Protein AF-0000000081375866 (afdb_homodimer)

Secondary structure (DSSP, 8-state):
------------------------------HHHHHHHHHTS-HHHHHHHHHHHHHHHHHHHHHHHHHHHHHHHTTS-HHHHHHHHH-HHHHHHHHHHHHHHHHHHHHSHHHHHHHHHHH-/------------------------------HHHHHHHHHTS-HHHHHHHHHHHHHHHHHHHHHHHHHHHHHHHTTS-HHHHHHHHH-HHHHHHHHHHHHHHHHHHHHSHHHHHHHHHHH-

Foldseek 3Di:
DDDDPDDPPCVPPPVDDPPPPPPPLPPLDPPVCLVVVLVPDDPVVNVVSVCSNVVVVVCVVVVVVVVQLVVVLVPDDPVSNVVLVVDVVNVVVSSVVSSVVVVVCVVVVVPVVVVVVVVD/DDDDPPDDDCPPPCVPCPPPPPPPPPPLDPPVCLVVVLVPDDPVVNVVSVCSNVVVVVCVVVVVVVVVLVVVLVPDDPVSNVVLVVDVVNVVVSSVVSVVVVVVCVVVVVPVVVVVVVVD

Radius of gyration: 30.08 Å; Cα contacts (8 Å, |Δi|>4): 119; chains: 2; bounding box: 48×95×104 Å

Nearest PDB structures (foldseek):
  3kur-assembly6_F  TM=5.637E-01  e=9.010E-04  Homo sapiens
  8oir-assembly1_Aa  TM=3.451E-01  e=3.093E+00  Homo sapiens

InterPro domains:
  IPR002004 Polyadenylate-binding protein/Hyperplastic disc protein, C-terminal [PF00658] (37-102)
  IPR002004 Polyadenylate-binding protein/Hyperplastic disc protein, C-terminal [PS51309] (30-107)
  IPR002004 Polyadenylate-binding protein/Hyperplastic disc protein, C-terminal [SM00517] (42-105)
  IPR036053 PABC (PABP) domain [SSF63570] (11-110)

Organism: Iris pallida (NCBI:txid29817)

Solvent-accessible surface area (backbone atoms only — not comparable to full-atom values): 14313 Å² total; per-residue (Å²): 136,94,82,77,80,72,80,76,81,73,67,70,83,72,80,69,80,67,73,71,74,70,86,57,84,71,63,58,64,54,72,83,54,37,60,64,54,42,73,75,38,54,72,70,51,34,52,52,55,51,48,57,52,44,39,62,57,44,36,53,60,40,49,53,42,30,56,50,41,45,55,56,54,64,72,46,55,69,70,56,44,53,49,34,76,71,27,68,68,55,33,55,53,50,50,52,49,44,51,53,51,52,53,54,24,66,76,40,62,74,46,50,60,50,54,59,49,66,73,96,135,77,85,78,82,62,84,77,76,84,66,80,82,76,79,69,80,69,73,71,76,69,85,56,83,70,63,61,64,55,74,82,53,37,60,63,54,41,73,74,39,54,72,71,51,34,53,52,55,51,47,57,53,43,39,62,57,43,36,53,61,40,50,51,41,29,56,52,41,45,54,57,54,64,71,46,55,68,71,56,45,52,48,34,77,70,29,67,68,56,33,55,51,50,52,53,51,45,51,53,52,51,54,55,25,66,76,40,63,76,45,51,61,50,53,60,48,65,73,95

pLDDT: mean 70.59, std 26.35, range [21.73, 94.81]

Sequence (240 aa):
MSGVAGGMLSVPYDLGGMPMRDAGMSQPIPIGALASALANASPEQQRTMLGESLYPLVDQLEHESVAKVTGMLLEMDQTEVLHLLESPEALKAKVAEAIDVLRNVAQQPGTLLISWLHSHMSGVAGGMLSVPYDLGGMPMRDAGMSQPIPIGALASALANASPEQQRTMLGESLYPLVDQLEHESVAKVTGMLLEMDQTEVLHLLESPEALKAKVAEAIDVLRNVAQQPGTLLISWLHSH

Structure (mmCIF, N/CA/C/O backbone):
data_AF-0000000081375866-model_v1
#
loop_
_entity.id
_entity.type
_entity.pdbx_description
1 polymer 'Polyadenylate-binding protein 8-like'
#
loop_
_atom_site.group_PDB
_atom_site.id
_atom_site.type_symbol
_atom_site.label_atom_id
_atom_site.label_alt_id
_atom_site.label_comp_id
_atom_site.label_asym_id
_atom_site.label_entity_id
_atom_site.label_seq_id
_atom_site.pdbx_PDB_ins_code
_atom_site.Cartn_x
_atom_site.Cartn_y
_atom_site.Cartn_z
_atom_site.occupancy
_atom_site.B_iso_or_equiv
_atom_site.auth_seq_id
_atom_site.auth_comp_id
_atom_site.auth_asym_id
_atom_site.auth_atom_id
_atom_site.pdbx_PDB_model_num
ATOM 1 N N . MET A 1 1 ? -27.031 71.5 -39.969 1 21.73 1 MET A N 1
ATOM 2 C CA . MET A 1 1 ? -26.406 71.438 -38.656 1 21.73 1 MET A CA 1
ATOM 3 C C . MET A 1 1 ? -26 70 -38.312 1 21.73 1 MET A C 1
ATOM 5 O O . MET A 1 1 ? -26.656 69 -38.75 1 21.73 1 MET A O 1
ATOM 9 N N . SER A 1 2 ? -25.016 69.875 -37.375 1 23.72 2 SER A N 1
ATOM 10 C CA . SER A 1 2 ? -24 68.875 -37.125 1 23.72 2 SER A CA 1
ATOM 11 C C . SER A 1 2 ? -24.656 67.562 -36.719 1 23.72 2 SER A C 1
ATOM 13 O O . SER A 1 2 ? -25.859 67.5 -36.438 1 23.72 2 SER A O 1
ATOM 15 N N . GLY A 1 3 ? -24.047 66.875 -35.594 1 21.95 3 GLY A N 1
ATOM 16 C CA . GLY A 1 3 ? -23.141 65.812 -35.188 1 21.95 3 GLY A CA 1
ATOM 17 C C . GLY A 1 3 ? -23.844 64.625 -34.562 1 21.95 3 GLY A C 1
ATOM 18 O O . GLY A 1 3 ? -24 63.594 -35.219 1 21.95 3 GLY A O 1
ATOM 19 N N . VAL A 1 4 ? -23.797 64.562 -33.219 1 26.69 4 VAL A N 1
ATOM 20 C CA . VAL A 1 4 ? -23.219 63.562 -32.281 1 26.69 4 VAL A CA 1
ATOM 21 C C . VAL A 1 4 ? -24.297 62.594 -31.828 1 26.69 4 VAL A C 1
ATOM 23 O O . VAL A 1 4 ? -25.031 62.844 -30.875 1 26.69 4 VAL A O 1
ATOM 26 N N . ALA A 1 5 ? -25.391 62.438 -32.469 1 33.22 5 ALA A N 1
ATOM 27 C CA . ALA A 1 5 ? -26.266 61.5 -31.781 1 33.22 5 ALA A CA 1
ATOM 28 C C . ALA A 1 5 ? -25.516 60.219 -31.422 1 33.22 5 ALA A C 1
ATOM 30 O O . ALA A 1 5 ? -25.344 59.344 -32.281 1 33.22 5 ALA A O 1
ATOM 31 N N . GLY A 1 6 ? -24.359 60.375 -30.812 1 28.83 6 GLY A N 1
ATOM 32 C CA . GLY A 1 6 ? -23.656 59.219 -30.328 1 28.83 6 GLY A CA 1
ATOM 33 C C . GLY A 1 6 ? -24.594 58.125 -29.812 1 28.83 6 GLY A C 1
ATOM 34 O O . GLY A 1 6 ? -25.781 58.375 -29.594 1 28.83 6 GLY A O 1
ATOM 35 N N . GLY A 1 7 ? -23.969 56.875 -29.703 1 28.64 7 GLY A N 1
ATOM 36 C CA . GLY A 1 7 ? -23.953 55.438 -29.469 1 28.64 7 GLY A CA 1
ATOM 37 C C . GLY A 1 7 ? -24.547 55.031 -28.125 1 28.64 7 GLY A C 1
ATOM 38 O O . GLY A 1 7 ? -24.078 55.5 -27.078 1 28.64 7 GLY A O 1
ATOM 39 N N . MET A 1 8 ? -25.812 55.156 -27.938 1 27.88 8 MET A N 1
ATOM 40 C CA . MET A 1 8 ? -26.469 54.5 -26.828 1 27.88 8 MET A CA 1
ATOM 41 C C . MET A 1 8 ? -25.672 53.281 -26.375 1 27.88 8 MET A C 1
ATOM 43 O O . MET A 1 8 ? -24.969 52.656 -27.188 1 27.88 8 MET A O 1
ATOM 47 N N . LEU A 1 9 ? -25.297 53.25 -25.047 1 30.89 9 LEU A N 1
ATOM 48 C CA . LEU A 1 9 ? -24.625 52.375 -24.109 1 30.89 9 LEU A CA 1
ATOM 49 C C . LEU A 1 9 ? -25.125 50.938 -24.25 1 30.89 9 LEU A C 1
ATOM 51 O O . LEU A 1 9 ? -26.266 50.625 -23.844 1 30.89 9 LEU A O 1
ATOM 55 N N . SER A 1 10 ? -25.141 50.344 -25.375 1 37.88 10 SER A N 1
ATOM 56 C CA . SER A 1 10 ? -25.469 48.906 -25.5 1 37.88 10 SER A CA 1
ATOM 57 C C . SER A 1 10 ? -24.734 48.094 -24.469 1 37.88 10 SER A C 1
ATOM 59 O O . SER A 1 10 ? -23.594 47.656 -24.688 1 37.88 10 SER A O 1
ATOM 61 N N . VAL A 1 11 ? -24.594 48.594 -23.312 1 33.38 11 VAL A N 1
ATOM 62 C CA . VAL A 1 11 ? -23.875 47.688 -22.406 1 33.38 11 VAL A CA 1
ATOM 63 C C . VAL A 1 11 ? -24.547 46.312 -22.406 1 33.38 11 VAL A C 1
ATOM 65 O O . VAL A 1 11 ? -25.625 46.156 -21.844 1 33.38 11 VAL A O 1
ATOM 68 N N . PRO A 1 12 ? -24.953 45.688 -23.484 1 35.78 12 PRO A N 1
ATOM 69 C CA . PRO A 1 12 ? -25.672 44.469 -23.078 1 35.78 12 PRO A CA 1
ATOM 70 C C . PRO A 1 12 ? -24.938 43.688 -22 1 35.78 12 PRO A C 1
ATOM 72 O O . PRO A 1 12 ? -23.719 43.781 -21.875 1 35.78 12 PRO A O 1
ATOM 75 N N . TYR A 1 13 ? -25.609 43.219 -20.875 1 31.31 13 TYR A N 1
ATOM 76 C CA . TYR A 1 13 ? -25.469 42.25 -19.797 1 31.31 13 TYR A CA 1
ATOM 77 C C . TYR A 1 13 ? -24.922 40.938 -20.344 1 31.31 13 TYR A C 1
ATOM 79 O O . TYR A 1 13 ? -25.688 40.062 -20.75 1 31.31 13 TYR A O 1
ATOM 87 N N . ASP A 1 14 ? -24.234 40.938 -21.438 1 30.52 14 ASP A N 1
ATOM 88 C CA . ASP A 1 14 ? -23.594 39.656 -21.766 1 30.52 14 ASP A CA 1
ATOM 89 C C . ASP A 1 14 ? -22.906 39.062 -20.547 1 30.52 14 ASP A C 1
ATOM 91 O O . ASP A 1 14 ? -21.953 39.625 -20.031 1 30.52 14 ASP A O 1
ATOM 95 N N . LEU A 1 15 ? -23.672 38.594 -19.516 1 34.88 15 LEU A N 1
ATOM 96 C CA . LEU A 1 15 ? -23.344 37.594 -18.516 1 34.88 15 LEU A CA 1
ATOM 97 C C . LEU A 1 15 ? -22.359 36.562 -19.062 1 34.88 15 LEU A C 1
ATOM 99 O O . LEU A 1 15 ? -22.766 35.656 -19.797 1 34.88 15 LEU A O 1
ATOM 103 N N . GLY A 1 16 ? -21.453 36.75 -19.906 1 34.56 16 GLY A N 1
ATOM 104 C CA . GLY A 1 16 ? -20.281 35.969 -20.312 1 34.56 16 GLY A CA 1
ATOM 105 C C . GLY A 1 16 ? -19.781 35.031 -19.25 1 34.56 16 GLY A C 1
ATOM 106 O O . GLY A 1 16 ? -19.953 35.25 -18.062 1 34.56 16 GLY A O 1
ATOM 107 N N . GLY A 1 17 ? -19.703 33.656 -19.656 1 34.44 17 GLY A N 1
ATOM 108 C CA . GLY A 1 17 ? -19.281 32.344 -19.203 1 34.44 17 GLY A CA 1
ATOM 109 C C . GLY A 1 17 ? -18.031 32.375 -18.359 1 34.44 17 GLY A C 1
ATOM 110 O O . GLY A 1 17 ? -16.938 32.688 -18.875 1 34.44 17 GLY A O 1
ATOM 111 N N . MET A 1 18 ? -17.984 33.031 -17.281 1 31.27 18 MET A N 1
ATOM 112 C CA . MET A 1 18 ? -16.906 32.75 -16.344 1 31.27 18 MET A CA 1
ATOM 113 C C . MET A 1 18 ? -16.438 31.297 -16.469 1 31.27 18 MET A C 1
ATOM 115 O O . MET A 1 18 ? -17.25 30.375 -16.453 1 31.27 18 MET A O 1
ATOM 119 N N . PRO A 1 19 ? -15.492 31.016 -17.312 1 31.97 19 PRO A N 1
ATOM 120 C CA . PRO A 1 19 ? -14.922 29.672 -17.234 1 31.97 19 PRO A CA 1
ATOM 121 C C . PRO A 1 19 ? -14.922 29.109 -15.812 1 31.97 19 PRO A C 1
ATOM 123 O O . PRO A 1 19 ? -14.719 29.844 -14.852 1 31.97 19 PRO A O 1
ATOM 126 N N . MET A 1 20 ? -15.984 28.453 -15.383 1 32.59 20 MET A N 1
ATOM 127 C CA . MET A 1 20 ? -15.836 27.547 -14.242 1 32.59 20 MET A CA 1
ATOM 128 C C . MET A 1 20 ? -14.383 27.125 -14.07 1 32.59 20 MET A C 1
ATOM 130 O O . MET A 1 20 ? -13.742 26.703 -15.031 1 32.59 20 MET A O 1
ATOM 134 N N . ARG A 1 21 ? -13.602 27.812 -13.375 1 33.78 21 ARG A N 1
ATOM 135 C CA . ARG A 1 21 ? -12.367 27.328 -12.766 1 33.78 21 ARG A CA 1
ATOM 136 C C . ARG A 1 21 ? -12.352 25.812 -12.688 1 33.78 21 ARG A C 1
ATOM 138 O O . ARG A 1 21 ? -13.148 25.203 -11.953 1 33.78 21 ARG A O 1
ATOM 145 N N . ASP A 1 22 ? -12.289 25.094 -13.703 1 31.88 22 ASP A N 1
ATOM 146 C CA . ASP A 1 22 ? -11.773 23.734 -13.781 1 31.88 22 ASP A CA 1
ATOM 147 C C . ASP A 1 22 ? -10.984 23.375 -12.523 1 31.88 22 ASP A C 1
ATOM 149 O O . ASP A 1 22 ? -10.062 24.109 -12.133 1 31.88 22 ASP A O 1
ATOM 153 N N . ALA A 1 23 ? -11.594 22.906 -11.461 1 35.59 23 ALA A N 1
ATOM 154 C CA . ALA A 1 23 ? -11.094 22.234 -10.258 1 35.59 23 ALA A CA 1
ATOM 155 C C . ALA A 1 23 ? -9.781 21.516 -10.531 1 35.59 23 ALA A C 1
ATOM 157 O O . ALA A 1 23 ? -9.766 20.422 -11.117 1 35.59 23 ALA A O 1
ATOM 158 N N . GLY A 1 24 ? -8.789 21.906 -11.25 1 35.88 24 GLY A N 1
ATOM 159 C CA . GLY A 1 24 ? -7.402 21.594 -11.562 1 35.88 24 GLY A CA 1
ATOM 160 C C . GLY A 1 24 ? -6.777 20.625 -10.57 1 35.88 24 GLY A C 1
ATOM 161 O O . GLY A 1 24 ? -7.293 20.438 -9.469 1 35.88 24 GLY A O 1
ATOM 162 N N . MET A 1 25 ? -6.059 19.688 -11.039 1 40.38 25 MET A N 1
ATOM 163 C CA . MET A 1 25 ? -5.113 18.906 -10.25 1 40.38 25 MET A CA 1
ATOM 164 C C . MET A 1 25 ? -4.465 19.75 -9.164 1 40.38 25 MET A C 1
ATOM 166 O O . MET A 1 25 ? -3.662 20.641 -9.461 1 40.38 25 MET A O 1
ATOM 170 N N . SER A 1 26 ? -5.125 20.406 -8.25 1 45.53 26 SER A N 1
ATOM 171 C CA . SER A 1 26 ? -4.605 21.172 -7.129 1 45.53 26 SER A CA 1
ATOM 172 C C . SER A 1 26 ? -3.162 20.781 -6.82 1 45.53 26 SER A C 1
ATOM 174 O O . SER A 1 26 ? -2.879 19.641 -6.461 1 45.53 26 SER A O 1
ATOM 176 N N . GLN A 1 27 ? -2.252 21.188 -7.617 1 48.44 27 GLN A N 1
ATOM 177 C CA . GLN A 1 27 ? -0.849 21.016 -7.258 1 48.44 27 GLN A CA 1
ATOM 178 C C . GLN A 1 27 ? -0.655 21.078 -5.746 1 48.44 27 GLN A C 1
ATOM 180 O O . GLN A 1 27 ? -1.237 21.922 -5.07 1 48.44 27 GLN A O 1
ATOM 185 N N . PRO A 1 28 ? -0.405 19.953 -5.258 1 56.62 28 PRO A N 1
ATOM 186 C CA . PRO A 1 28 ? -0.153 20.031 -3.816 1 56.62 28 PRO A CA 1
ATOM 187 C C . PRO A 1 28 ? 0.548 21.312 -3.406 1 56.62 28 PRO A C 1
ATOM 189 O O . PRO A 1 28 ? 1.464 21.766 -4.098 1 56.62 28 PRO A O 1
ATOM 192 N N . ILE A 1 29 ? -0.145 22.266 -2.812 1 65.31 29 ILE A N 1
ATOM 193 C CA . ILE A 1 29 ? 0.456 23.438 -2.205 1 65.31 29 ILE A CA 1
ATOM 194 C C . ILE A 1 29 ? 1.795 23.078 -1.571 1 65.31 29 ILE A C 1
ATOM 196 O O . ILE A 1 29 ? 1.879 22.125 -0.791 1 65.31 29 ILE A O 1
ATOM 200 N N . PRO A 1 30 ? 2.893 23.734 -2.145 1 74.62 30 PRO A N 1
ATOM 201 C CA . PRO A 1 30 ? 4.156 23.469 -1.447 1 74.62 30 PRO A CA 1
ATOM 202 C C . PRO A 1 30 ? 4.023 23.578 0.071 1 74.62 30 PRO A C 1
ATOM 204 O O . PRO A 1 30 ? 3.266 24.406 0.574 1 74.62 30 PRO A O 1
ATOM 207 N N . ILE A 1 31 ? 4.637 22.75 0.728 1 75.19 31 ILE A N 1
ATOM 208 C CA . ILE A 1 31 ? 4.535 22.609 2.178 1 75.19 31 ILE A CA 1
ATOM 209 C C . ILE A 1 31 ? 4.816 23.953 2.842 1 75.19 31 ILE A C 1
ATOM 211 O O . ILE A 1 31 ? 4.219 24.281 3.867 1 75.19 31 ILE A O 1
ATOM 215 N N . GLY A 1 32 ? 5.672 24.703 2.184 1 78.5 32 GLY A N 1
ATOM 216 C CA . GLY A 1 32 ? 5.996 26.016 2.725 1 78.5 32 GLY A CA 1
ATOM 217 C C . GLY A 1 32 ? 4.824 26.984 2.703 1 78.5 32 GLY A C 1
ATOM 218 O O . GLY A 1 32 ? 4.684 27.812 3.598 1 78.5 32 GLY A O 1
ATOM 219 N N . ALA A 1 33 ? 3.996 26.891 1.763 1 83.25 33 ALA A N 1
ATOM 220 C CA . ALA A 1 33 ? 2.852 27.781 1.633 1 83.25 33 ALA A CA 1
ATOM 221 C C . ALA A 1 33 ? 1.617 27.203 2.316 1 83.25 33 ALA A C 1
ATOM 223 O O . ALA A 1 33 ? 0.625 27.906 2.525 1 83.25 33 ALA A O 1
ATOM 224 N N . LEU A 1 34 ? 1.778 26 2.66 1 88.12 34 LEU A N 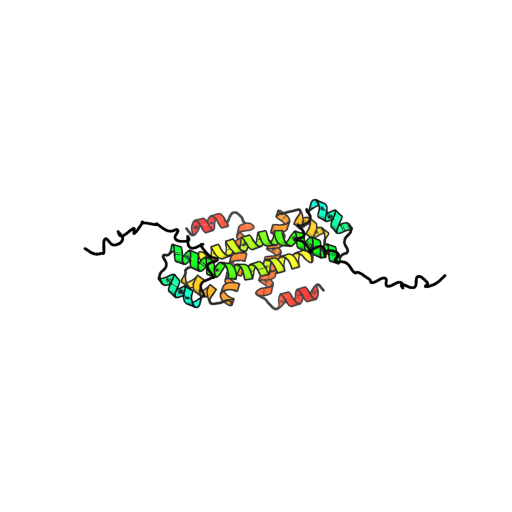1
ATOM 225 C CA . LEU A 1 34 ? 0.625 25.297 3.193 1 88.12 34 LEU A CA 1
ATOM 226 C C . LEU A 1 34 ? 0.178 25.891 4.52 1 88.12 34 LEU A C 1
ATOM 228 O O . LEU A 1 34 ? -1.018 26.094 4.742 1 88.12 34 LEU A O 1
ATOM 232 N N . ALA A 1 35 ? 1.098 26.266 5.348 1 84.69 35 ALA A N 1
ATOM 233 C CA . ALA A 1 35 ? 0.779 26.828 6.656 1 84.69 35 ALA A CA 1
ATOM 234 C C . ALA A 1 35 ? -0.039 28.109 6.516 1 84.69 35 ALA A C 1
ATOM 236 O O . ALA A 1 35 ? -1.028 28.312 7.227 1 84.69 35 ALA A O 1
ATOM 237 N N . SER A 1 36 ? 0.412 28.953 5.613 1 86.75 36 SER A N 1
ATOM 238 C CA . SER A 1 36 ? -0.291 30.219 5.395 1 86.75 36 SER A CA 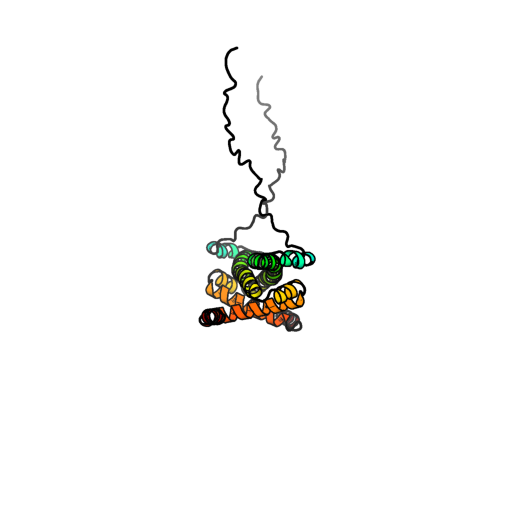1
ATOM 239 C C . SER A 1 36 ? -1.691 29.984 4.84 1 86.75 36 SER A C 1
ATOM 241 O O . SER A 1 36 ? -2.648 30.641 5.258 1 86.75 36 SER A O 1
ATOM 243 N N . ALA A 1 37 ? -1.813 29.062 3.918 1 89.19 37 ALA A N 1
ATOM 244 C CA . ALA A 1 37 ? -3.104 28.734 3.314 1 89.19 37 ALA A CA 1
ATOM 245 C C . ALA A 1 37 ? -4.059 28.156 4.348 1 89.19 37 ALA A C 1
ATOM 247 O O . ALA A 1 37 ? -5.25 28.469 4.355 1 89.19 37 ALA A O 1
ATOM 248 N N . LEU A 1 38 ? -3.479 27.375 5.227 1 91.56 38 LEU A N 1
ATOM 249 C CA . LEU A 1 38 ? -4.281 26.719 6.258 1 91.56 38 LEU A CA 1
ATOM 250 C C . LEU A 1 38 ? -4.84 27.734 7.238 1 91.56 38 LEU A C 1
ATOM 252 O O . LEU A 1 38 ? -5.969 27.594 7.715 1 91.56 38 LEU A O 1
ATOM 256 N N . ALA A 1 39 ? -4.082 28.844 7.492 1 88.75 39 ALA A N 1
ATOM 257 C CA . ALA A 1 39 ?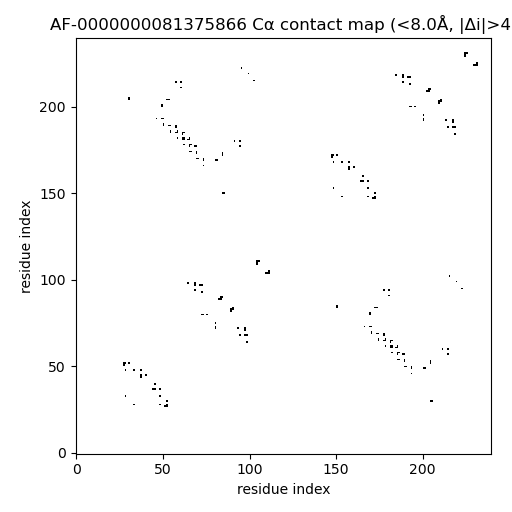 -4.48 29.875 8.453 1 88.75 39 ALA A CA 1
ATOM 258 C C . ALA A 1 39 ? -5.742 30.594 7.988 1 88.75 39 ALA A C 1
ATOM 260 O O . ALA A 1 39 ? -6.527 31.078 8.812 1 88.75 39 ALA A O 1
ATOM 261 N N . ASN A 1 40 ? -6.012 30.594 6.711 1 90.5 40 ASN A N 1
ATOM 262 C CA . ASN A 1 40 ? -7.141 31.344 6.168 1 90.5 40 ASN A CA 1
ATOM 263 C C . ASN A 1 40 ? -8.281 30.422 5.762 1 90.5 40 ASN A C 1
ATOM 265 O O . ASN A 1 40 ? -9.297 30.875 5.23 1 90.5 40 ASN A O 1
ATOM 269 N N . ALA A 1 41 ? -8.086 29.203 5.957 1 91.62 41 ALA A N 1
ATOM 270 C CA . ALA A 1 41 ? -9.062 28.219 5.512 1 91.62 41 ALA A CA 1
ATOM 271 C C . ALA A 1 41 ? -9.984 27.797 6.656 1 91.62 41 ALA A C 1
ATOM 273 O O . ALA A 1 41 ? -9.586 27.828 7.82 1 91.62 41 ALA A O 1
ATOM 274 N N . SER A 1 42 ? -11.266 27.547 6.383 1 94.38 42 SER A N 1
ATOM 275 C CA . SER A 1 42 ? -12.18 26.938 7.352 1 94.38 42 SER A CA 1
ATOM 276 C C . SER A 1 42 ? -11.688 25.562 7.793 1 94.38 42 SER A C 1
ATOM 278 O O . SER A 1 42 ? -10.828 24.969 7.145 1 94.38 42 SER A O 1
ATOM 280 N N . PRO A 1 43 ? -12.148 25.047 8.812 1 91 43 PRO A N 1
ATOM 281 C CA . PRO A 1 43 ? -11.719 23.719 9.281 1 91 43 PRO A CA 1
ATOM 282 C C . PRO A 1 43 ? -11.914 22.625 8.227 1 91 43 PRO A C 1
ATOM 284 O O . PRO A 1 43 ? -11.039 21.781 8.055 1 91 43 PRO A O 1
ATOM 287 N N . GLU A 1 44 ? -13.039 22.734 7.574 1 91.12 44 GLU A N 1
ATOM 288 C CA . GLU A 1 44 ? -13.297 21.75 6.527 1 91.12 44 GLU A CA 1
ATOM 289 C C . GLU A 1 44 ? -12.289 21.875 5.387 1 91.12 44 GLU A C 1
ATOM 291 O O . GLU A 1 44 ? -11.781 20.875 4.883 1 91.12 44 GLU A O 1
ATOM 296 N N . GLN A 1 45 ? -12 23.062 5.07 1 92.81 45 GLN A N 1
ATOM 297 C CA . GLN A 1 45 ? -11.023 23.312 4.012 1 92.81 45 GLN A CA 1
ATOM 298 C C . GLN A 1 45 ? -9.625 22.906 4.441 1 92.81 45 GLN A C 1
ATOM 300 O O . GLN A 1 45 ? -8.852 22.375 3.635 1 92.81 45 GLN A O 1
ATOM 305 N N . GLN A 1 46 ? -9.25 23.109 5.688 1 92.06 46 GLN A N 1
ATOM 306 C CA . GLN A 1 46 ? -7.957 22.703 6.223 1 92.06 46 GLN A CA 1
ATOM 307 C C . GLN A 1 46 ? -7.758 21.188 6.078 1 92.06 46 GLN A C 1
ATOM 309 O O . GLN A 1 46 ? -6.695 20.734 5.648 1 92.06 46 GLN A O 1
ATOM 314 N N . ARG A 1 47 ? -8.844 20.438 6.359 1 92.06 47 ARG A N 1
ATOM 315 C CA . ARG A 1 47 ? -8.773 18.969 6.27 1 92.06 47 ARG A CA 1
ATOM 316 C C . ARG A 1 47 ? -8.547 18.531 4.832 1 92.06 47 ARG A C 1
ATOM 318 O O . ARG A 1 47 ? -7.727 17.641 4.578 1 92.06 47 ARG A O 1
ATOM 325 N N . THR A 1 48 ? -9.18 19.188 3.936 1 92.06 48 THR A N 1
ATOM 326 C CA . THR A 1 48 ? -9.047 18.844 2.523 1 92.06 48 THR A CA 1
ATOM 327 C C . THR A 1 48 ? -7.637 19.172 2.027 1 92.06 48 THR A C 1
ATOM 329 O O . THR A 1 48 ? -7.016 18.359 1.338 1 92.06 48 THR A O 1
ATOM 332 N N . MET A 1 49 ? -7.074 20.297 2.406 1 93 49 MET A N 1
ATOM 333 C CA . MET A 1 49 ? -5.742 20.719 1.983 1 93 49 MET A CA 1
ATOM 334 C C . MET A 1 49 ? -4.672 19.781 2.545 1 93 49 MET A C 1
ATOM 336 O O . MET A 1 49 ? -3.727 19.422 1.843 1 93 49 MET A O 1
ATOM 340 N N . LEU A 1 50 ? -4.82 19.344 3.816 1 94.38 50 LEU A N 1
ATOM 341 C CA . LEU A 1 50 ? -3.877 18.422 4.438 1 94.38 50 LEU A CA 1
ATOM 342 C C . LEU A 1 50 ? -3.92 17.062 3.76 1 94.38 50 LEU A C 1
ATOM 344 O O . LEU A 1 50 ? -2.875 16.453 3.504 1 94.38 50 LEU A O 1
ATOM 348 N N . GLY A 1 51 ? -5.148 16.562 3.502 1 93.94 51 GLY A N 1
ATOM 349 C CA . GLY A 1 51 ? -5.301 15.305 2.789 1 93.94 51 GLY A CA 1
ATOM 350 C C . GLY A 1 51 ? -4.637 15.305 1.426 1 93.94 51 GLY A C 1
ATOM 351 O O . GLY A 1 51 ? -3.938 14.359 1.069 1 93.94 51 GLY A O 1
ATOM 352 N N . GLU A 1 52 ? -4.773 16.422 0.735 1 92.88 52 GLU A N 1
ATOM 353 C CA . GLU A 1 52 ? -4.199 16.562 -0.6 1 92.88 52 GLU A CA 1
ATOM 354 C C . GLU A 1 52 ? -2.676 16.547 -0.549 1 92.88 52 GLU A C 1
ATOM 356 O O . GLU A 1 52 ? -2.023 16.094 -1.491 1 92.88 52 GLU A O 1
ATOM 361 N N . SER A 1 53 ? -2.156 17.047 0.56 1 92.56 53 SER A N 1
ATOM 362 C CA . SER A 1 53 ? -0.707 17.078 0.727 1 92.56 53 SER A CA 1
ATOM 363 C C . SER A 1 53 ? -0.175 15.742 1.231 1 92.56 53 SER A C 1
ATOM 365 O O . SER A 1 53 ? 0.946 15.352 0.902 1 92.56 53 SER A O 1
ATOM 367 N N . LEU A 1 54 ? -0.977 15.07 1.977 1 94.19 54 LEU A N 1
ATOM 368 C CA . LEU A 1 54 ? -0.535 13.844 2.645 1 94.19 54 LEU A CA 1
ATOM 369 C C . LEU A 1 54 ? -0.67 12.641 1.72 1 94.19 54 LEU A C 1
ATOM 371 O O . LEU A 1 54 ? 0.204 11.773 1.693 1 94.19 54 LEU A O 1
ATOM 375 N N . TYR A 1 55 ? -1.747 12.617 0.848 1 93.19 55 TYR A N 1
ATOM 376 C CA . TYR A 1 55 ? -2.123 11.445 0.064 1 93.19 55 TYR A CA 1
ATOM 377 C C . TYR A 1 55 ? -0.979 11.008 -0.843 1 93.19 55 TYR A C 1
ATOM 379 O O . TYR A 1 55 ? -0.572 9.844 -0.819 1 93.19 55 TYR A O 1
ATOM 387 N N . PRO A 1 56 ? -0.397 11.898 -1.559 1 94.44 56 PRO A N 1
ATOM 388 C CA . PRO A 1 56 ? 0.661 11.461 -2.471 1 94.44 56 PRO A CA 1
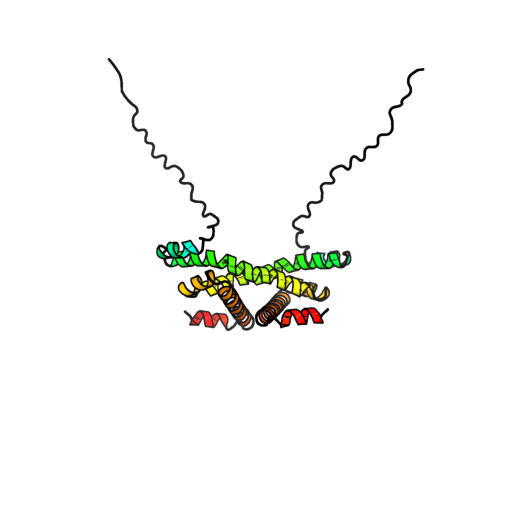ATOM 389 C C . PRO A 1 56 ? 1.877 10.898 -1.738 1 94.44 56 PRO A C 1
ATOM 391 O O . PRO A 1 56 ? 2.553 10 -2.252 1 94.44 56 PRO A O 1
ATOM 394 N N . LEU A 1 57 ? 2.191 11.367 -0.583 1 92.94 57 LEU A N 1
ATOM 395 C CA . LEU A 1 57 ? 3.332 10.891 0.192 1 92.94 57 LEU A CA 1
ATOM 396 C C . LEU A 1 57 ? 3.072 9.477 0.721 1 92.94 57 LEU A C 1
ATOM 398 O O . LEU A 1 57 ? 3.941 8.609 0.635 1 92.94 57 LEU A O 1
ATOM 402 N N . VAL A 1 58 ? 1.865 9.227 1.192 1 94.44 58 VAL A N 1
ATOM 403 C CA . VAL A 1 58 ? 1.477 7.906 1.68 1 94.44 58 VAL A CA 1
ATOM 404 C C . VAL A 1 58 ? 1.451 6.914 0.519 1 94.44 58 VAL A C 1
ATOM 406 O O . VAL A 1 58 ? 1.911 5.777 0.655 1 94.44 58 VAL A O 1
ATOM 409 N N . ASP A 1 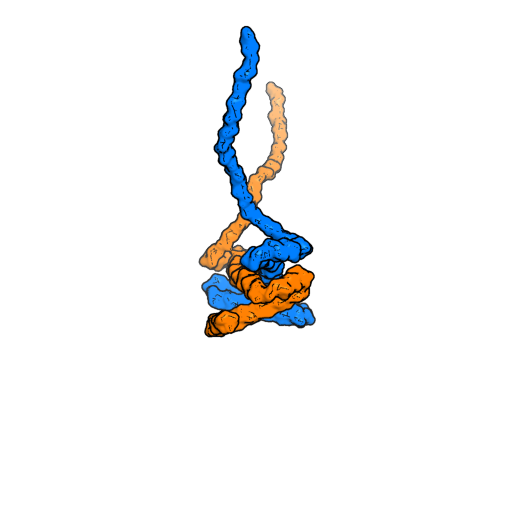59 ? 0.84 7.426 -0.574 1 93 59 ASP A N 1
ATOM 410 C CA . ASP A 1 59 ? 0.78 6.582 -1.763 1 93 59 ASP A CA 1
ATOM 411 C C . ASP A 1 59 ? 2.174 6.121 -2.18 1 93 59 ASP A C 1
ATOM 413 O O . ASP A 1 59 ? 2.369 4.953 -2.529 1 93 59 ASP A O 1
ATOM 417 N N . GLN A 1 60 ? 3.18 7.035 -2.141 1 92.19 60 GLN A N 1
ATOM 418 C CA . GLN A 1 60 ? 4.547 6.684 -2.508 1 92.19 60 GLN A CA 1
ATOM 419 C C . GLN A 1 60 ? 5.094 5.578 -1.608 1 92.19 60 GLN A C 1
ATOM 421 O O . GLN A 1 60 ? 5.703 4.621 -2.092 1 92.19 60 GLN A O 1
ATOM 426 N N . LEU A 1 61 ? 4.848 5.641 -0.323 1 89.12 61 LEU A N 1
ATOM 427 C CA . LEU A 1 61 ? 5.352 4.676 0.648 1 89.12 61 LEU A CA 1
ATOM 428 C C . LEU A 1 61 ? 4.656 3.328 0.488 1 89.12 61 LEU A C 1
ATOM 430 O O . LEU A 1 61 ? 5.309 2.281 0.511 1 89.12 61 LEU A O 1
ATOM 434 N N . GLU A 1 62 ? 3.361 3.396 0.252 1 87.31 62 GLU A N 1
ATOM 435 C CA . GLU A 1 62 ? 2.58 2.168 0.153 1 87.31 62 GLU A CA 1
ATOM 436 C C . GLU A 1 62 ? 2.678 1.563 -1.245 1 87.31 62 GLU A C 1
ATOM 438 O O . GLU A 1 62 ? 2.766 0.343 -1.395 1 87.31 62 GLU A O 1
ATOM 443 N N . HIS A 1 63 ? 2.676 2.531 -2.275 1 89.5 63 HIS A N 1
ATOM 444 C CA . HIS A 1 63 ? 2.822 2.033 -3.639 1 89.5 63 HIS A CA 1
ATOM 445 C C . HIS A 1 63 ? 4.117 1.247 -3.803 1 89.5 63 HIS A C 1
ATOM 447 O O . HIS A 1 63 ? 4.137 0.206 -4.465 1 89.5 63 HIS A O 1
ATOM 453 N N . GLU A 1 64 ? 5.176 1.79 -3.221 1 87.06 64 GLU A N 1
ATOM 454 C CA . GLU A 1 64 ? 6.438 1.05 -3.203 1 87.06 64 GLU A CA 1
ATOM 455 C C . GLU A 1 64 ? 6.27 -0.305 -2.52 1 87.06 64 GLU A C 1
ATOM 457 O O . GLU A 1 64 ? 6.844 -1.303 -2.961 1 87.06 64 GLU A O 1
ATOM 462 N N . SER A 1 65 ? 5.414 -0.269 -1.625 1 88.56 65 SER A N 1
ATOM 463 C CA . SER A 1 65 ? 5.141 -1.521 -0.928 1 88.56 65 SER A CA 1
ATOM 464 C C . SER A 1 65 ? 4.418 -2.512 -1.834 1 88.56 65 SER A C 1
ATOM 466 O O . SER A 1 65 ? 4.688 -3.715 -1.789 1 88.56 65 SER A O 1
ATOM 468 N N . VAL A 1 66 ? 3.494 -1.957 -2.664 1 93.25 66 VAL A N 1
ATOM 469 C CA . VAL A 1 66 ? 2.773 -2.807 -3.609 1 93.25 66 VAL A CA 1
ATOM 470 C C . VAL A 1 66 ? 3.768 -3.52 -4.523 1 93.25 66 VAL A C 1
ATOM 472 O O . VAL A 1 66 ? 3.654 -4.727 -4.754 1 93.25 66 VAL A O 1
ATOM 475 N N . ALA A 1 67 ? 4.738 -2.729 -5.027 1 91.5 67 ALA A N 1
ATOM 476 C CA . ALA A 1 67 ? 5.746 -3.281 -5.926 1 91.5 67 ALA A CA 1
ATOM 477 C C . ALA A 1 67 ? 6.582 -4.348 -5.223 1 91.5 67 ALA A C 1
ATOM 479 O O . ALA A 1 67 ? 6.805 -5.43 -5.77 1 91.5 67 ALA A O 1
ATOM 480 N N . LYS A 1 68 ? 7.031 -4.109 -3.975 1 92.25 68 LYS A N 1
ATOM 481 C CA . LYS A 1 68 ? 7.852 -5.035 -3.201 1 92.25 68 LYS A CA 1
ATOM 482 C C . LYS A 1 68 ? 7.07 -6.293 -2.834 1 92.25 68 LYS A C 1
ATOM 484 O O . LYS A 1 68 ? 7.578 -7.41 -2.963 1 92.25 68 LYS A O 1
ATOM 489 N N . VAL A 1 69 ? 5.863 -6.113 -2.443 1 93.44 69 VAL A N 1
ATOM 490 C CA . VAL A 1 69 ? 5.004 -7.23 -2.064 1 93.44 69 VAL A CA 1
ATOM 491 C C . VAL A 1 69 ? 4.77 -8.133 -3.271 1 93.44 69 VAL A C 1
ATOM 493 O O . VAL A 1 69 ? 4.93 -9.359 -3.178 1 93.44 69 VAL A O 1
ATOM 496 N N . THR A 1 70 ? 4.328 -7.496 -4.422 1 94.81 70 THR A N 1
ATOM 497 C CA . THR A 1 70 ? 4.145 -8.289 -5.633 1 94.81 70 THR A CA 1
ATOM 498 C C . THR A 1 70 ? 5.422 -9.055 -5.977 1 94.81 70 THR A C 1
ATOM 500 O O . THR A 1 70 ? 5.367 -10.227 -6.344 1 94.81 70 THR A O 1
ATOM 503 N N . GLY A 1 71 ? 6.617 -8.383 -5.871 1 92.44 71 GLY A N 1
ATOM 504 C CA . GLY A 1 71 ? 7.898 -9.031 -6.098 1 92.44 71 GLY A CA 1
ATOM 505 C C . GLY A 1 71 ? 8.141 -10.211 -5.176 1 92.44 71 GLY A C 1
ATOM 506 O O . GLY A 1 71 ? 8.617 -11.266 -5.617 1 92.44 71 GLY A O 1
ATOM 507 N N . MET A 1 72 ? 7.84 -10.102 -3.918 1 92.25 72 MET A N 1
ATOM 508 C CA . MET A 1 72 ? 8 -11.172 -2.936 1 92.25 72 MET A CA 1
ATOM 509 C C . MET A 1 72 ? 7.094 -12.359 -3.268 1 92.25 72 MET A C 1
ATOM 511 O O . MET A 1 72 ? 7.52 -13.508 -3.186 1 92.25 72 MET A O 1
ATOM 515 N N . LEU A 1 73 ? 5.824 -12.133 -3.633 1 94.62 73 LEU A N 1
ATOM 516 C CA . LEU A 1 73 ? 4.871 -13.195 -3.934 1 94.62 73 LEU A CA 1
ATOM 517 C C . LEU A 1 73 ? 5.277 -13.953 -5.191 1 94.62 73 LEU A C 1
ATOM 519 O O . LEU A 1 73 ? 5.039 -15.164 -5.301 1 94.62 73 LEU A O 1
ATOM 523 N N . LEU A 1 74 ? 5.988 -13.258 -6.113 1 93.5 74 LEU A N 1
ATOM 524 C CA . LEU A 1 74 ? 6.41 -13.875 -7.363 1 93.5 74 LEU A CA 1
ATOM 525 C C . LEU A 1 74 ? 7.578 -14.828 -7.129 1 93.5 74 LEU A C 1
ATOM 527 O O . LEU A 1 74 ? 7.918 -15.633 -8.008 1 93.5 74 LEU A O 1
ATOM 531 N N . GLU A 1 75 ? 8.211 -14.758 -5.863 1 91.19 75 GLU A N 1
ATOM 532 C CA . GLU A 1 75 ? 9.289 -15.68 -5.508 1 91.19 75 GLU A CA 1
ATOM 533 C C . GLU A 1 75 ? 8.742 -17.047 -5.113 1 91.19 75 GLU A C 1
ATOM 535 O O . GLU A 1 75 ? 9.5 -18.016 -5.02 1 91.19 75 GLU A O 1
ATOM 540 N N . MET A 1 76 ? 7.434 -17.172 -4.926 1 91.06 76 MET A N 1
ATOM 541 C CA . MET A 1 76 ? 6.797 -18.453 -4.656 1 91.06 76 MET A CA 1
ATOM 542 C C . MET A 1 76 ? 6.758 -19.312 -5.914 1 91.06 76 MET A C 1
ATOM 544 O O . MET A 1 76 ? 7.039 -18.828 -7.012 1 91.06 76 MET A O 1
ATOM 548 N N . ASP A 1 77 ? 6.473 -20.578 -5.715 1 92.81 77 ASP A N 1
ATOM 549 C CA . ASP A 1 77 ? 6.367 -21.422 -6.902 1 92.81 77 ASP A CA 1
ATOM 550 C C . ASP A 1 77 ? 5.133 -21.062 -7.719 1 92.81 77 ASP A C 1
ATOM 552 O O . ASP A 1 77 ? 4.18 -20.484 -7.195 1 92.81 77 ASP A O 1
ATOM 556 N N . GLN A 1 78 ? 5.258 -21.406 -8.953 1 88 78 GLN A N 1
ATOM 557 C CA . GLN A 1 78 ? 4.207 -21.047 -9.891 1 88 78 GLN A CA 1
ATOM 558 C C . GLN A 1 78 ? 2.85 -21.562 -9.43 1 88 78 GLN A C 1
ATOM 560 O O . GLN A 1 78 ? 1.833 -20.891 -9.586 1 88 78 GLN A O 1
ATOM 565 N N . THR A 1 79 ? 2.854 -22.766 -8.883 1 91.38 79 THR A N 1
ATOM 566 C CA . THR A 1 79 ? 1.61 -23.391 -8.43 1 91.38 79 THR A CA 1
ATOM 567 C C . THR A 1 79 ? 0.966 -22.562 -7.324 1 91.38 79 THR A C 1
ATOM 569 O O . THR A 1 79 ? -0.248 -22.344 -7.328 1 91.38 79 THR A O 1
ATOM 572 N N . GLU A 1 80 ? 1.725 -22.031 -6.469 1 94.56 80 GLU A N 1
ATOM 573 C CA . GLU A 1 80 ? 1.236 -21.219 -5.359 1 94.56 80 GLU A CA 1
ATOM 574 C C . GLU A 1 80 ? 0.716 -19.859 -5.855 1 94.56 80 GLU A C 1
ATOM 576 O O . GLU A 1 80 ? -0.34 -19.406 -5.418 1 94.56 80 GLU A O 1
ATOM 581 N N . VAL A 1 81 ? 1.452 -19.312 -6.758 1 94.31 81 VAL A N 1
ATOM 582 C CA . VAL A 1 81 ? 1.049 -18.016 -7.293 1 94.31 81 VAL A CA 1
ATOM 583 C C . VAL A 1 81 ? -0.293 -18.141 -8.008 1 94.31 81 VAL A C 1
ATOM 585 O O . VAL A 1 81 ? -1.169 -17.297 -7.863 1 94.31 81 VAL A O 1
ATOM 588 N N . LEU A 1 82 ? -0.443 -19.203 -8.734 1 91.56 82 LEU A N 1
ATOM 589 C CA . LEU A 1 82 ? -1.697 -19.453 -9.445 1 91.56 82 LEU A CA 1
ATOM 590 C C . LEU A 1 82 ? -2.852 -19.609 -8.453 1 91.56 82 LEU A C 1
ATOM 592 O O . LEU A 1 82 ? -3.959 -19.141 -8.711 1 91.56 82 LEU A O 1
ATOM 596 N N . HIS A 1 83 ? -2.602 -20.281 -7.398 1 93.69 83 HIS A N 1
ATOM 597 C CA . HIS A 1 83 ? -3.611 -20.438 -6.359 1 93.69 83 HIS A CA 1
ATOM 598 C C . HIS A 1 83 ? -4.039 -19.094 -5.789 1 93.69 83 HIS A C 1
ATOM 600 O O . HIS A 1 83 ? -5.23 -18.844 -5.586 1 93.69 83 HIS A O 1
ATOM 606 N N . LEU A 1 84 ? -3.082 -18.203 -5.543 1 94.5 84 LEU A N 1
ATOM 607 C CA . LEU A 1 84 ? -3.369 -16.875 -5.023 1 94.5 84 LEU A CA 1
ATOM 608 C C . LEU A 1 84 ? -4.223 -16.078 -6.008 1 94.5 84 LEU A C 1
ATOM 610 O O . LEU A 1 84 ? -5.125 -15.344 -5.602 1 94.5 84 LEU A O 1
ATOM 614 N N . LEU A 1 85 ? -3.955 -16.219 -7.352 1 92.5 85 LEU A N 1
ATOM 615 C CA . LEU A 1 85 ? -4.703 -15.516 -8.383 1 92.5 85 LEU A CA 1
ATOM 616 C C . LEU A 1 85 ? -6.145 -16 -8.445 1 92.5 85 LEU A C 1
ATOM 618 O O . LEU A 1 85 ? -7.043 -15.258 -8.844 1 92.5 85 LEU A O 1
ATOM 622 N N . GLU A 1 86 ? -6.324 -17.203 -7.93 1 91.31 86 GLU A N 1
ATOM 623 C CA . GLU A 1 86 ? -7.645 -17.828 -8.023 1 91.31 86 GLU A CA 1
ATOM 624 C C . GLU A 1 86 ? -8.445 -17.609 -6.742 1 91.31 86 GLU A C 1
ATOM 626 O O . GLU A 1 86 ? -9.672 -17.719 -6.746 1 91.31 86 GLU A O 1
ATOM 631 N N . SER A 1 87 ? -7.766 -17.359 -5.629 1 94.31 87 SER A N 1
ATOM 632 C CA . SER A 1 87 ? -8.43 -17.25 -4.336 1 94.31 87 SER A CA 1
ATOM 633 C C . SER A 1 87 ? -8.219 -15.875 -3.713 1 94.31 87 SER A C 1
AT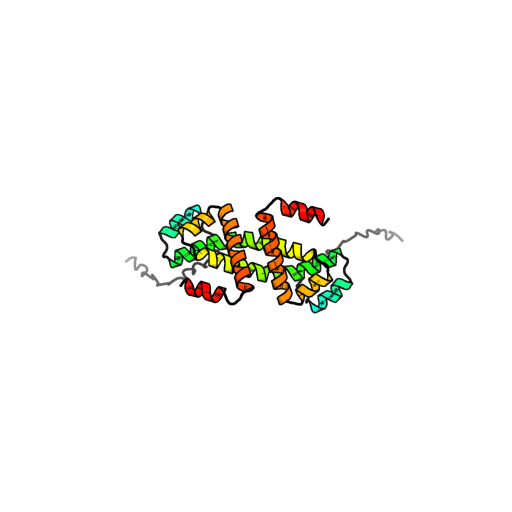OM 635 O O . SER A 1 87 ? -7.199 -15.633 -3.055 1 94.31 87 SER A O 1
ATOM 637 N N . PRO A 1 88 ? -9.242 -15.094 -3.721 1 91.31 88 PRO A N 1
ATOM 638 C CA . PRO A 1 88 ? -9.117 -13.758 -3.137 1 91.31 88 PRO A CA 1
ATOM 639 C C . PRO A 1 88 ? -8.766 -13.797 -1.65 1 91.31 88 PRO A C 1
ATOM 641 O O . PRO A 1 88 ? -7.984 -12.969 -1.176 1 91.31 88 PRO A O 1
ATOM 644 N N . GLU A 1 89 ? -9.352 -14.75 -1.017 1 92.25 89 GLU A N 1
ATOM 645 C CA . GLU A 1 89 ? -9.094 -14.859 0.417 1 92.25 89 GLU A CA 1
ATOM 646 C C . GLU A 1 89 ? -7.641 -15.227 0.69 1 92.25 89 GLU A C 1
ATOM 648 O O . GLU A 1 89 ? -7 -14.641 1.564 1 92.25 89 GLU A O 1
ATOM 653 N N . ALA A 1 90 ? -7.184 -16.141 -0.079 1 94.19 90 ALA A N 1
ATOM 654 C CA . ALA A 1 90 ? -5.789 -16.531 0.067 1 94.19 90 ALA A CA 1
ATOM 655 C C . ALA A 1 90 ? -4.848 -15.391 -0.299 1 94.19 90 ALA A C 1
ATOM 657 O O . ALA A 1 90 ? -3.828 -15.18 0.362 1 94.19 90 ALA A O 1
ATOM 658 N N . LEU A 1 91 ? -5.176 -14.633 -1.319 1 93.81 91 LEU A N 1
ATOM 659 C CA . LEU A 1 91 ? -4.371 -13.492 -1.746 1 93.81 91 LEU A CA 1
ATOM 660 C C . LEU A 1 91 ? -4.301 -12.438 -0.646 1 93.81 91 LEU A C 1
ATOM 662 O O . LEU A 1 91 ? -3.215 -11.953 -0.318 1 93.81 91 LEU A O 1
ATOM 666 N N . LYS A 1 92 ? -5.453 -12.078 -0.101 1 90.44 92 LYS A N 1
ATOM 667 C CA . LYS A 1 92 ? -5.508 -11.086 0.968 1 90.44 92 LYS A CA 1
ATOM 668 C C . LYS A 1 92 ? -4.641 -11.5 2.152 1 90.44 92 LYS A C 1
ATOM 670 O O . LYS A 1 92 ? -3.891 -10.688 2.695 1 90.44 92 LYS A O 1
ATOM 675 N N . ALA A 1 93 ? -4.688 -12.703 2.49 1 90.94 93 ALA A N 1
ATOM 676 C CA . ALA A 1 93 ? -3.916 -13.234 3.611 1 90.94 93 ALA A CA 1
ATOM 677 C C . ALA A 1 93 ? -2.418 -13.164 3.324 1 90.94 93 ALA A C 1
ATOM 679 O O . ALA A 1 93 ? -1.634 -12.75 4.18 1 90.94 93 ALA A O 1
ATOM 680 N N . LYS A 1 94 ? -1.985 -13.539 2.16 1 94.5 94 LYS A N 1
ATOM 681 C CA . LYS A 1 94 ? -0.57 -13.562 1.798 1 94.5 94 LYS A CA 1
ATOM 682 C C . LYS A 1 94 ? -0.012 -12.148 1.683 1 94.5 94 LYS A C 1
ATOM 684 O O . LYS A 1 94 ? 1.153 -11.906 2.002 1 94.5 94 LYS A O 1
ATOM 689 N N . VAL A 1 95 ? -0.766 -11.219 1.186 1 91.56 95 VAL A N 1
ATOM 690 C CA . VAL A 1 95 ? -0.372 -9.812 1.109 1 91.56 95 VAL A CA 1
ATOM 691 C C . VAL A 1 95 ? -0.134 -9.266 2.516 1 91.56 95 VAL A C 1
ATOM 693 O O . VAL A 1 95 ? 0.87 -8.594 2.766 1 91.56 95 VAL A O 1
ATOM 696 N N . ALA A 1 96 ? -0.996 -9.57 3.408 1 86.44 96 ALA A N 1
ATOM 697 C CA . ALA A 1 96 ? -0.839 -9.125 4.789 1 86.44 96 ALA A CA 1
ATOM 698 C C . ALA A 1 96 ? 0.445 -9.68 5.402 1 86.44 96 ALA A C 1
ATOM 700 O O . ALA A 1 96 ? 1.172 -8.961 6.09 1 86.44 96 ALA A O 1
ATOM 701 N N . GLU A 1 97 ? 0.645 -10.938 5.113 1 87.88 97 GLU A N 1
ATOM 702 C CA . GLU A 1 97 ? 1.88 -11.555 5.586 1 87.88 97 GLU A CA 1
ATOM 703 C C . GLU A 1 97 ? 3.105 -10.859 5 1 87.88 97 GLU A C 1
ATOM 705 O O . GLU A 1 97 ? 4.078 -10.602 5.715 1 87.88 97 GLU A O 1
ATOM 710 N N . ALA A 1 98 ? 3.158 -10.656 3.756 1 89.69 98 ALA A N 1
ATOM 711 C CA . ALA A 1 98 ? 4.266 -9.992 3.072 1 89.69 98 ALA A CA 1
ATOM 712 C C . ALA A 1 98 ? 4.5 -8.594 3.635 1 89.69 98 ALA A C 1
ATOM 714 O O . ALA A 1 98 ? 5.645 -8.18 3.828 1 89.69 98 ALA A O 1
ATOM 715 N N . ILE A 1 99 ? 3.488 -7.816 3.916 1 84.44 99 ILE A N 1
ATOM 716 C CA . ILE A 1 99 ? 3.592 -6.48 4.488 1 84.44 99 ILE A CA 1
ATOM 717 C C . ILE A 1 99 ? 4.254 -6.555 5.863 1 84.44 99 ILE A C 1
ATOM 719 O O . ILE A 1 99 ? 5.117 -5.738 6.191 1 84.44 99 ILE A O 1
ATOM 723 N N . ASP A 1 100 ? 3.809 -7.523 6.641 1 82.06 100 ASP A N 1
ATOM 724 C CA . ASP A 1 100 ? 4.406 -7.727 7.957 1 82.06 100 ASP A CA 1
ATOM 725 C C . ASP A 1 100 ? 5.902 -8.008 7.844 1 82.06 100 ASP A C 1
ATOM 727 O O . ASP A 1 100 ? 6.695 -7.527 8.656 1 82.06 100 ASP A O 1
ATOM 731 N N . VAL A 1 101 ? 6.289 -8.758 6.949 1 83.75 101 VAL A N 1
ATOM 732 C CA . VAL A 1 101 ? 7.695 -9.07 6.707 1 83.75 101 VAL A CA 1
ATOM 733 C C . VAL A 1 101 ? 8.453 -7.797 6.352 1 83.75 101 VAL A C 1
ATOM 735 O O . VAL A 1 101 ? 9.531 -7.539 6.887 1 83.75 101 VAL A O 1
ATOM 738 N N . LEU A 1 102 ? 7.977 -6.973 5.477 1 79.94 102 LEU A N 1
ATOM 739 C CA . LEU A 1 102 ? 8.617 -5.734 5.047 1 79.94 102 LEU A CA 1
ATOM 740 C C . LEU A 1 102 ? 8.812 -4.789 6.227 1 79.94 102 LEU A C 1
ATOM 742 O O . LEU A 1 102 ? 9.852 -4.145 6.348 1 79.94 102 LEU A O 1
ATOM 746 N N . ARG A 1 103 ? 7.785 -4.695 7 1 75.31 103 ARG A N 1
ATOM 747 C CA . ARG A 1 103 ? 7.828 -3.807 8.156 1 75.31 103 ARG A CA 1
ATOM 748 C C . ARG A 1 103 ? 8.883 -4.266 9.156 1 75.31 103 ARG A C 1
ATOM 750 O O . ARG A 1 103 ? 9.57 -3.443 9.766 1 75.31 103 ARG A O 1
ATOM 757 N N . ASN A 1 104 ? 8.969 -5.484 9.375 1 76.5 104 ASN A N 1
ATOM 758 C CA . ASN A 1 104 ? 9.93 -6.047 10.32 1 76.5 104 ASN A CA 1
ATOM 759 C C . ASN A 1 104 ? 11.359 -5.918 9.797 1 76.5 104 ASN A C 1
ATOM 761 O O . ASN A 1 104 ? 12.289 -5.691 10.578 1 76.5 104 ASN A O 1
ATOM 765 N N . VAL A 1 105 ? 11.578 -6.023 8.547 1 71.56 105 VAL A N 1
ATOM 766 C CA . VAL A 1 105 ? 12.898 -5.852 7.945 1 71.56 105 VAL A CA 1
ATOM 767 C C . VAL A 1 105 ? 13.312 -4.383 8.016 1 71.56 105 VAL A C 1
ATOM 769 O O . VAL A 1 105 ? 14.477 -4.074 8.281 1 71.56 105 VAL A O 1
ATOM 772 N N . ALA A 1 106 ? 12.445 -3.445 7.719 1 65.06 106 ALA A N 1
ATOM 773 C CA . ALA A 1 106 ? 12.727 -2.014 7.734 1 65.06 106 ALA A CA 1
ATOM 774 C C . ALA A 1 106 ? 13.086 -1.54 9.141 1 65.06 106 ALA A C 1
ATOM 776 O O . ALA A 1 106 ? 13.883 -0.613 9.305 1 65.06 106 ALA A O 1
ATOM 777 N N . GLN A 1 107 ? 12.406 -1.976 10.117 1 61.75 107 GLN A N 1
ATOM 778 C CA . GLN A 1 107 ? 12.711 -1.617 11.5 1 61.75 107 GLN A CA 1
ATOM 779 C C . GLN A 1 107 ? 14.047 -2.209 11.938 1 61.75 107 GLN A C 1
ATOM 781 O O . GLN A 1 107 ? 14.727 -1.644 12.797 1 61.75 107 GLN A O 1
ATOM 786 N N . GLN A 1 108 ? 14.352 -3.395 11.484 1 55.66 108 GLN A N 1
ATOM 787 C CA . GLN A 1 108 ? 15.641 -4 11.797 1 55.66 108 GLN A CA 1
ATOM 788 C C . GLN A 1 108 ? 16.5 -4.148 10.539 1 55.66 108 GLN A C 1
ATOM 790 O O . GLN A 1 108 ? 16.531 -5.219 9.93 1 55.66 108 GLN A O 1
ATOM 795 N N . PRO A 1 109 ? 16.922 -3.012 9.844 1 49.97 109 PRO A N 1
ATOM 796 C CA . PRO A 1 109 ? 17.672 -3.102 8.586 1 49.97 109 PRO A CA 1
ATOM 797 C C . PRO A 1 109 ? 18.625 -4.289 8.555 1 49.97 109 PRO A C 1
ATOM 799 O O . PRO A 1 109 ? 19.062 -4.711 7.477 1 49.97 109 PRO A O 1
ATOM 802 N N . GLY A 1 110 ? 19.219 -4.715 9.562 1 41.88 110 GLY A N 1
ATOM 803 C CA . GLY A 1 110 ? 20.156 -5.828 9.461 1 41.88 110 GLY A CA 1
ATOM 804 C C . GLY A 1 110 ? 19.531 -7.066 8.836 1 41.88 110 GLY A C 1
ATOM 805 O O . GLY A 1 110 ? 20.25 -7.969 8.398 1 41.88 110 GLY A O 1
ATOM 806 N N . THR A 1 111 ? 18.375 -7.301 9.016 1 39.06 111 THR A N 1
ATOM 807 C CA . THR A 1 111 ? 17.859 -8.641 8.773 1 39.06 111 THR A CA 1
ATOM 808 C C . THR A 1 111 ? 17.484 -8.812 7.305 1 39.06 111 THR A C 1
ATOM 810 O O . THR A 1 111 ? 17.656 -9.891 6.738 1 39.06 111 THR A O 1
ATOM 813 N N . LEU A 1 112 ? 16.859 -8.016 6.68 1 39.84 112 LEU A N 1
ATOM 814 C CA . LEU A 1 112 ? 16.438 -8.391 5.332 1 39.84 112 LEU A CA 1
ATOM 815 C C . LEU A 1 112 ? 17.656 -8.656 4.438 1 39.84 112 LEU A C 1
ATOM 817 O O . LEU A 1 112 ? 17.531 -9.359 3.432 1 39.84 112 LEU A O 1
ATOM 821 N N . LEU A 1 113 ? 18.656 -7.988 4.59 1 35.38 113 LEU A N 1
ATOM 822 C CA . LEU A 1 113 ? 19.844 -8.344 3.83 1 35.38 113 LEU A CA 1
ATOM 823 C C . LEU A 1 113 ? 20.234 -9.797 4.059 1 35.38 113 LEU A C 1
ATOM 825 O O . LEU A 1 113 ? 20.625 -10.492 3.123 1 35.38 113 LEU A O 1
ATOM 829 N N . ILE A 1 114 ? 20.312 -10.297 5.211 1 33.34 114 ILE A N 1
ATOM 830 C CA . ILE A 1 114 ? 20.75 -11.648 5.508 1 33.34 114 ILE A CA 1
ATOM 831 C C . ILE A 1 114 ? 19.734 -12.656 4.984 1 33.34 114 ILE A C 1
ATOM 833 O O . ILE A 1 114 ? 20.109 -13.688 4.414 1 33.34 114 ILE A O 1
ATOM 837 N N . SER A 1 115 ? 18.531 -12.484 5.16 1 34.88 115 SER A N 1
ATOM 838 C CA . SER A 1 115 ? 17.609 -13.547 4.746 1 34.88 115 SER A CA 1
ATOM 839 C C . SER A 1 115 ? 17.562 -13.672 3.229 1 34.88 115 SER A C 1
ATOM 841 O O . SER A 1 115 ? 17.281 -14.75 2.697 1 34.88 115 SER A O 1
ATOM 843 N N . TRP A 1 116 ? 17.484 -12.688 2.537 1 36.78 116 TRP A N 1
ATOM 844 C CA . TRP A 1 116 ? 17.625 -12.828 1.093 1 36.78 116 TRP A CA 1
ATOM 845 C C . TRP A 1 116 ? 18.984 -13.406 0.735 1 36.78 116 TRP A C 1
ATOM 847 O O . TRP A 1 116 ? 19.109 -14.227 -0.176 1 36.78 116 TRP A O 1
ATOM 857 N N . LEU A 1 117 ? 19.969 -13.109 1.422 1 34.16 117 LEU A N 1
ATOM 858 C CA . LEU A 1 117 ? 21.25 -13.742 1.177 1 34.16 117 LEU A CA 1
ATOM 859 C C . LEU A 1 117 ? 21.188 -15.242 1.438 1 34.16 117 LEU A C 1
ATOM 861 O O . LEU A 1 117 ? 21.828 -16.031 0.743 1 34.16 117 LEU A O 1
ATOM 865 N N . HIS A 1 118 ? 20.469 -15.688 2.412 1 37.84 118 HIS A N 1
ATOM 866 C CA . HIS A 1 118 ? 20.484 -17.125 2.705 1 37.84 118 HIS A CA 1
ATOM 867 C C . HIS A 1 118 ? 19.5 -17.875 1.814 1 37.84 118 HIS A C 1
ATOM 869 O O . HIS A 1 118 ? 19.469 -19.109 1.831 1 37.84 118 HIS A O 1
ATOM 875 N N . SER A 1 119 ? 18.547 -17.203 1.478 1 33.72 119 SER A N 1
ATOM 876 C CA . SER A 1 119 ? 17.766 -18.141 0.673 1 33.72 119 SER A CA 1
ATOM 877 C C . SER A 1 119 ? 18.422 -18.375 -0.688 1 33.72 119 SER A C 1
ATOM 879 O O . SER A 1 119 ? 17.953 -19.203 -1.475 1 33.72 119 SER A O 1
ATOM 881 N N . HIS A 1 120 ? 19.188 -17.391 -1.265 1 28.5 120 HIS A N 1
ATOM 882 C CA . HIS A 1 120 ? 20.094 -17.875 -2.305 1 28.5 120 HIS A CA 1
ATOM 883 C C . HIS A 1 120 ? 21.516 -18.047 -1.772 1 28.5 120 HIS A C 1
ATOM 885 O O . HIS A 1 120 ? 21.984 -17.203 -1.004 1 28.5 120 HIS A O 1
ATOM 891 N N . MET B 1 1 ? 19.156 -5.012 -84.188 1 27.06 1 MET B N 1
ATOM 892 C CA . MET B 1 1 ? 19.609 -6.164 -83.375 1 27.06 1 MET B CA 1
ATOM 893 C C . MET B 1 1 ? 20.156 -5.73 -82.062 1 27.06 1 MET B C 1
ATOM 895 O O . MET B 1 1 ? 20.828 -6.508 -81.375 1 27.06 1 MET B O 1
ATOM 899 N N . SER B 1 2 ? 20.094 -4.371 -82 1 26.41 2 SER B N 1
ATOM 900 C CA . SER B 1 2 ? 20.875 -3.646 -81 1 26.41 2 SER B CA 1
ATOM 901 C C . SER B 1 2 ? 20.641 -4.199 -79.562 1 26.41 2 SER B C 1
ATOM 903 O O . SER B 1 2 ? 19.734 -5.012 -79.375 1 26.41 2 SER B O 1
ATOM 905 N N . GLY B 1 3 ? 20.5 -3.18 -78.688 1 27.39 3 GLY B N 1
ATOM 906 C CA . GLY B 1 3 ? 20.953 -2.822 -77.312 1 27.39 3 GLY B CA 1
ATOM 907 C C . GLY B 1 3 ? 20.266 -3.611 -76.25 1 27.39 3 GLY B C 1
ATOM 908 O O . GLY B 1 3 ? 19.031 -3.627 -76.188 1 27.39 3 GLY B O 1
ATOM 909 N N . VAL B 1 4 ? 20.75 -4.766 -75.812 1 30.23 4 VAL B N 1
ATOM 910 C CA . VAL B 1 4 ? 20.594 -5.723 -74.75 1 30.23 4 VAL B CA 1
ATOM 911 C C . VAL B 1 4 ? 20.219 -4.992 -73.5 1 30.23 4 VAL B C 1
ATOM 913 O O . VAL B 1 4 ? 20.594 -3.836 -73.25 1 30.23 4 VAL B O 1
ATOM 916 N N . ALA B 1 5 ? 19.25 -5.602 -72.75 1 35.12 5 ALA B N 1
ATOM 917 C CA . ALA B 1 5 ? 18.406 -5.641 -71.562 1 35.12 5 ALA B CA 1
ATOM 918 C C . ALA B 1 5 ? 19.25 -5.547 -70.25 1 35.12 5 ALA B C 1
ATOM 920 O O . ALA B 1 5 ? 19.391 -6.527 -69.562 1 35.12 5 ALA B O 1
ATOM 921 N N . GLY B 1 6 ? 20.266 -4.738 -70.375 1 29.44 6 GLY B N 1
ATOM 922 C CA . GLY B 1 6 ? 21.141 -4.828 -69.188 1 29.44 6 GLY B CA 1
ATOM 923 C C . GLY B 1 6 ? 20.375 -4.785 -67.875 1 29.44 6 GLY B C 1
ATOM 924 O O . GLY B 1 6 ? 20.984 -4.793 -66.812 1 29.44 6 GLY B O 1
ATOM 925 N N . GLY B 1 7 ? 19.297 -3.908 -67.875 1 29.39 7 GLY B N 1
ATOM 926 C CA . GLY B 1 7 ? 19.281 -3.359 -66.5 1 29.39 7 GLY B CA 1
ATOM 927 C C . GLY B 1 7 ? 19.297 -4.422 -65.438 1 29.39 7 GLY B C 1
ATOM 928 O O . GLY B 1 7 ? 18.734 -5.504 -65.625 1 29.39 7 GLY B O 1
ATOM 929 N N . MET B 1 8 ? 20.312 -4.57 -64.562 1 27.5 8 MET B N 1
ATOM 930 C CA . MET B 1 8 ? 20.797 -5.164 -63.312 1 27.5 8 MET B CA 1
ATOM 931 C C . MET B 1 8 ? 19.656 -5.305 -62.312 1 27.5 8 MET B C 1
ATOM 933 O O . MET B 1 8 ? 18.625 -4.641 -62.438 1 27.5 8 MET B O 1
ATOM 937 N N . LEU B 1 9 ? 19.875 -6.227 -61.281 1 30.62 9 LEU B N 1
ATOM 938 C CA . LEU B 1 9 ? 19.375 -7.059 -60.188 1 30.62 9 LEU B CA 1
ATOM 939 C C . LEU B 1 9 ? 18.859 -6.203 -59.031 1 30.62 9 LEU B C 1
ATOM 941 O O . LEU B 1 9 ? 18.516 -6.723 -57.969 1 30.62 9 LEU B O 1
ATOM 945 N N . SER B 1 10 ? 19.031 -4.855 -58.906 1 36.44 10 SER B N 1
ATOM 946 C CA . SER B 1 10 ? 19.203 -4.371 -57.531 1 36.44 10 SER B CA 1
ATOM 947 C C . SER B 1 10 ? 17.984 -4.695 -56.688 1 36.44 10 SER B C 1
ATOM 949 O O . SER B 1 10 ? 16.891 -4.227 -56.969 1 36.44 10 SER B O 1
ATOM 951 N N . VAL B 1 11 ? 18.016 -5.734 -56 1 33.41 11 VAL B N 1
ATOM 952 C CA . VAL B 1 11 ? 17.109 -6.324 -55 1 33.41 11 VAL B CA 1
ATOM 953 C C . VAL B 1 11 ? 16.844 -5.32 -53.875 1 33.41 11 VAL B C 1
ATOM 955 O O . VAL B 1 11 ? 17.359 -5.457 -52.781 1 33.41 11 VAL B O 1
ATOM 958 N N . PRO B 1 12 ? 16.984 -4.004 -53.844 1 35.06 12 PRO B N 1
ATOM 959 C CA . PRO B 1 12 ? 17.094 -3.566 -52.469 1 35.06 12 PRO B CA 1
ATOM 960 C C . PRO B 1 12 ? 16.031 -4.199 -51.562 1 35.06 12 PRO B C 1
ATOM 962 O O . PRO B 1 12 ? 14.984 -4.629 -52.031 1 35.06 12 PRO B O 1
ATOM 965 N N . TYR B 1 13 ? 16.453 -4.676 -50.188 1 31.08 13 TYR B N 1
ATOM 966 C CA . TYR B 1 13 ? 15.992 -4.992 -48.844 1 31.08 13 TYR B CA 1
ATOM 967 C C . TYR B 1 13 ? 14.93 -3.998 -48.375 1 31.08 13 TYR B C 1
ATOM 969 O O . TYR B 1 13 ? 15.25 -2.926 -47.875 1 31.08 13 TYR B O 1
ATOM 977 N N . ASP B 1 14 ? 14.148 -3.568 -49.125 1 29.91 14 ASP B N 1
ATOM 978 C CA . ASP B 1 14 ? 13.047 -2.77 -48.594 1 29.91 14 ASP B CA 1
ATOM 979 C C . ASP B 1 14 ? 12.398 -3.445 -47.375 1 29.91 14 ASP B C 1
ATOM 981 O O . ASP B 1 14 ? 11.758 -4.488 -47.531 1 29.91 14 ASP B O 1
ATOM 985 N N . LEU B 1 15 ? 13.227 -3.623 -46.188 1 35.22 15 LEU B N 1
ATOM 986 C CA . LEU B 1 15 ? 12.859 -3.768 -44.781 1 35.22 15 LEU B CA 1
ATOM 987 C C . LEU B 1 15 ? 11.562 -3.023 -44.5 1 35.22 15 LEU B C 1
ATOM 989 O O . LEU B 1 15 ? 11.57 -1.806 -44.281 1 35.22 15 LEU B O 1
ATOM 993 N N . GLY B 1 16 ? 10.656 -2.826 -45.188 1 35.59 16 GLY B N 1
ATOM 994 C CA . GLY B 1 16 ? 9.297 -2.369 -44.938 1 35.59 16 GLY B CA 1
ATOM 995 C C . GLY B 1 16 ? 8.82 -2.66 -43.531 1 35.59 16 GLY B C 1
ATOM 996 O O . GLY B 1 16 ? 9.32 -3.586 -42.875 1 35.59 16 GLY B O 1
ATOM 997 N N . GLY B 1 17 ? 8.242 -1.58 -42.812 1 34.22 17 GLY B N 1
ATOM 998 C CA . GLY B 1 17 ? 7.734 -1.156 -41.531 1 34.22 17 GLY B CA 1
ATOM 999 C C . GLY B 1 17 ? 6.82 -2.18 -40.875 1 34.22 17 GLY B C 1
ATOM 1000 O O . GLY B 1 17 ? 5.652 -2.305 -41.25 1 34.22 17 GLY B O 1
ATOM 1001 N N . MET B 1 18 ? 7.109 -3.428 -40.844 1 31.08 18 MET B N 1
ATOM 1002 C CA . MET B 1 18 ? 6.301 -4.211 -39.906 1 31.08 18 MET B CA 1
ATOM 1003 C C . MET B 1 18 ? 5.867 -3.361 -38.719 1 31.08 18 MET B C 1
ATOM 1005 O O . MET B 1 18 ? 6.688 -2.666 -38.094 1 31.08 18 MET B O 1
ATOM 1009 N N . PRO B 1 19 ? 4.723 -2.773 -38.781 1 31.78 19 PRO B N 1
ATOM 1010 C CA . PRO B 1 19 ? 4.238 -2.131 -37.562 1 31.78 19 PRO B CA 1
ATOM 1011 C C . PRO B 1 19 ? 4.664 -2.877 -36.281 1 31.78 19 PRO B C 1
ATOM 1013 O O . PRO B 1 19 ? 4.703 -4.109 -36.281 1 31.78 19 PRO B O 1
ATOM 1016 N N . MET B 1 20 ? 5.82 -2.604 -35.75 1 32.19 20 MET B N 1
ATOM 1017 C CA . MET B 1 20 ? 6.078 -2.99 -34.375 1 32.19 20 MET B CA 1
ATOM 1018 C C . MET B 1 20 ? 4.773 -3.146 -33.594 1 32.19 20 MET B C 1
ATOM 1020 O O . MET B 1 20 ? 3.926 -2.252 -33.625 1 32.19 20 MET B O 1
ATOM 1024 N N . ARG B 1 21 ? 4.148 -4.254 -33.594 1 33.47 21 ARG B N 1
ATOM 1025 C CA . ARG B 1 21 ? 3.225 -4.672 -32.562 1 33.47 21 ARG B CA 1
ATOM 1026 C C . ARG B 1 21 ? 3.445 -3.865 -31.281 1 33.47 21 ARG B C 1
ATOM 1028 O O . ARG B 1 21 ? 4.5 -3.967 -30.641 1 33.47 21 ARG B O 1
ATOM 1035 N N . ASP B 1 22 ? 3.168 -2.639 -31.234 1 32.09 22 ASP B N 1
ATOM 1036 C CA . ASP B 1 22 ? 2.869 -1.865 -30.047 1 32.09 22 ASP B CA 1
ATOM 1037 C C . ASP B 1 22 ? 2.588 -2.783 -28.859 1 32.09 22 ASP B C 1
ATOM 1039 O O . ASP B 1 22 ? 1.734 -3.668 -28.938 1 32.09 22 ASP B O 1
ATOM 1043 N N . ALA B 1 23 ? 3.541 -3.258 -28.109 1 35.66 23 ALA B N 1
ATOM 1044 C CA . ALA B 1 23 ? 3.553 -3.865 -26.781 1 35.66 23 ALA B CA 1
ATOM 1045 C C . ALA B 1 23 ? 2.354 -3.406 -25.953 1 35.66 23 ALA B C 1
ATOM 1047 O O . ALA B 1 23 ? 2.355 -2.305 -25.406 1 35.66 23 ALA B O 1
ATOM 1048 N N . GLY B 1 24 ? 1.135 -3.195 -26.328 1 35.88 24 GLY B N 1
ATOM 1049 C CA . GLY B 1 24 ? -0.211 -2.953 -25.844 1 35.88 24 GLY B CA 1
ATOM 1050 C C . GLY B 1 24 ? -0.368 -3.26 -24.359 1 35.88 24 GLY B C 1
ATOM 1051 O O . GLY B 1 24 ? 0.475 -3.938 -23.766 1 35.88 24 GLY B O 1
ATOM 1052 N N . MET B 1 25 ? -1.098 -2.451 -23.656 1 39.97 25 MET B N 1
ATOM 1053 C CA . MET B 1 25 ? -1.611 -2.744 -22.312 1 39.97 25 MET B CA 1
ATOM 1054 C C . MET B 1 25 ? -1.965 -4.223 -22.188 1 39.97 25 MET B C 1
ATOM 1056 O O . MET B 1 25 ? -2.938 -4.688 -22.781 1 39.97 25 MET B O 1
ATOM 1060 N N . SER B 1 26 ? -1.134 -5.188 -22.391 1 45.19 26 SER B N 1
ATOM 1061 C CA . SER B 1 26 ? -1.379 -6.609 -22.188 1 45.19 26 SER B CA 1
ATOM 1062 C C . SER B 1 26 ? -2.551 -6.836 -21.234 1 45.19 26 SER B C 1
ATOM 1064 O O . SER B 1 26 ? -2.492 -6.449 -20.062 1 45.19 26 SER B O 1
ATOM 1066 N N . GLN B 1 27 ? -3.729 -6.617 -21.688 1 48.31 27 GLN B N 1
ATOM 1067 C CA . GLN B 1 27 ? -4.879 -7 -20.875 1 48.31 27 GLN B CA 1
ATOM 1068 C C . GLN B 1 27 ? -4.57 -8.234 -20.031 1 48.31 27 GLN B C 1
ATOM 1070 O O . GLN B 1 27 ? -3.945 -9.18 -20.5 1 48.31 27 GLN B O 1
ATOM 1075 N N . PRO B 1 28 ? -4.465 -7.953 -18.812 1 56.12 28 PRO B N 1
ATOM 1076 C CA . PRO B 1 28 ? -4.234 -9.156 -18 1 56.12 28 PRO B CA 1
ATOM 1077 C C . PRO B 1 28 ? -4.961 -10.383 -18.547 1 56.12 28 PRO B C 1
ATOM 1079 O O . PRO B 1 28 ? -6.117 -10.281 -18.969 1 56.12 28 PRO B O 1
ATOM 1082 N N . ILE B 1 29 ? -4.262 -11.297 -19.188 1 65.12 29 ILE B N 1
ATOM 1083 C CA . ILE B 1 29 ? -4.812 -12.594 -19.578 1 65.12 29 ILE B CA 1
ATOM 1084 C C . ILE B 1 29 ? -5.789 -13.086 -18.516 1 65.12 29 ILE B C 1
ATOM 1086 O O . ILE B 1 29 ? -5.461 -13.117 -17.328 1 65.12 29 ILE B O 1
ATOM 1090 N N . PRO B 1 30 ? -7.109 -13.234 -18.969 1 74.38 30 PRO B N 1
ATOM 1091 C CA . PRO B 1 30 ? -8.016 -13.836 -17.984 1 74.38 30 PRO B CA 1
ATOM 1092 C C . PRO B 1 30 ? -7.414 -15.062 -17.297 1 74.38 30 PRO B C 1
ATOM 1094 O O . PRO B 1 30 ? -6.68 -15.828 -17.922 1 74.38 30 PRO B O 1
ATOM 1097 N N . ILE B 1 31 ? -7.637 -15.164 -16.078 1 75 31 ILE B N 1
ATOM 1098 C CA . ILE B 1 31 ? -7.055 -16.203 -15.234 1 75 31 ILE B CA 1
ATOM 1099 C C . ILE B 1 31 ? -7.312 -17.578 -15.844 1 75 31 ILE B C 1
ATOM 1101 O O . ILE B 1 31 ? -6.473 -18.469 -15.75 1 75 31 ILE B O 1
ATOM 1105 N N . GLY B 1 32 ? -8.445 -17.656 -16.531 1 78.5 32 GLY B N 1
ATOM 1106 C CA . GLY B 1 32 ? -8.781 -18.922 -17.156 1 78.5 32 GLY B CA 1
ATOM 1107 C C . GLY B 1 32 ? -7.852 -19.281 -18.297 1 78.5 32 GLY B C 1
ATOM 1108 O O . GLY B 1 32 ? -7.574 -20.469 -18.531 1 78.5 32 GLY B O 1
ATOM 1109 N N . ALA B 1 33 ? -7.383 -18.359 -19 1 83.62 33 ALA B N 1
ATOM 1110 C CA . ALA B 1 33 ? -6.5 -18.594 -20.141 1 83.62 33 ALA B CA 1
ATOM 1111 C C . ALA B 1 33 ? -5.035 -18.578 -19.703 1 83.62 33 ALA B C 1
ATOM 1113 O O . ALA B 1 33 ? -4.156 -19 -20.469 1 83.62 33 ALA B O 1
ATOM 1114 N N . LEU B 1 34 ? -4.883 -18.156 -18.531 1 88.25 34 LEU B N 1
ATOM 1115 C CA . LEU B 1 34 ? -3.52 -17.953 -18.062 1 88.25 34 LEU B CA 1
ATOM 1116 C C . LEU B 1 34 ? -2.773 -19.281 -17.969 1 88.25 34 LEU B C 1
ATOM 1118 O O . LEU B 1 34 ? -1.619 -19.375 -18.391 1 88.25 34 LEU B O 1
ATOM 1122 N N . ALA B 1 35 ? -3.434 -20.312 -17.547 1 84.88 35 ALA B N 1
ATOM 1123 C CA . ALA B 1 35 ? -2.809 -21.625 -17.406 1 84.88 35 ALA B CA 1
ATOM 1124 C C . ALA B 1 35 ? -2.297 -22.141 -18.75 1 84.88 35 ALA B C 1
ATOM 1126 O O . ALA B 1 35 ? -1.176 -22.656 -18.828 1 84.88 35 ALA B O 1
ATOM 1127 N N . SER B 1 36 ? -3.145 -22.016 -19.75 1 86.81 36 SER B N 1
ATOM 1128 C CA . SER B 1 36 ? -2.762 -22.484 -21.078 1 86.81 36 SER B CA 1
ATOM 1129 C C . SER B 1 36 ? -1.593 -21.672 -21.625 1 86.81 36 SER B C 1
ATOM 1131 O O . SER B 1 36 ? -0.671 -22.234 -22.219 1 86.81 36 SER B O 1
ATOM 1133 N N . ALA B 1 37 ? -1.624 -20.391 -21.453 1 89.19 37 ALA B N 1
ATOM 1134 C CA . ALA B 1 37 ? -0.559 -19.516 -21.922 1 89.19 37 ALA B CA 1
ATOM 1135 C C . ALA B 1 37 ? 0.758 -19.812 -21.203 1 89.19 37 ALA B C 1
ATOM 1137 O O . ALA B 1 37 ? 1.82 -19.812 -21.844 1 89.19 37 ALA B O 1
ATOM 1138 N N . LEU B 1 38 ? 0.627 -20.109 -19.938 1 91.62 38 LEU B N 1
ATOM 1139 C CA . LEU B 1 38 ? 1.812 -20.406 -19.141 1 91.62 38 LEU B CA 1
ATOM 1140 C C . LEU B 1 38 ? 2.48 -21.688 -19.594 1 91.62 38 LEU B C 1
ATOM 1142 O O . LEU B 1 38 ? 3.709 -21.797 -19.594 1 91.62 38 LEU B O 1
ATOM 1146 N N . ALA B 1 39 ? 1.682 -22.672 -20.094 1 88.56 39 ALA B N 1
ATOM 1147 C CA . ALA B 1 39 ? 2.189 -23.984 -20.516 1 88.56 39 ALA B CA 1
ATOM 1148 C C . ALA B 1 39 ? 3.102 -23.844 -21.734 1 88.56 39 ALA B C 1
ATOM 1150 O O . ALA B 1 39 ? 4.02 -24.641 -21.922 1 88.56 39 ALA B O 1
ATOM 1151 N N . ASN B 1 40 ? 2.941 -22.797 -22.484 1 90.44 40 ASN B N 1
ATOM 1152 C CA . ASN B 1 40 ? 3.699 -22.625 -23.719 1 90.44 40 ASN B CA 1
ATOM 1153 C C . ASN B 1 40 ? 4.785 -21.562 -23.578 1 90.44 40 ASN B C 1
ATOM 1155 O O . ASN B 1 40 ? 5.488 -21.266 -24.547 1 90.44 40 ASN B O 1
ATOM 1159 N N . ALA B 1 41 ? 4.859 -21.016 -22.453 1 91.62 41 ALA B N 1
ATOM 1160 C CA . ALA B 1 41 ? 5.789 -19.922 -22.234 1 91.62 41 ALA B CA 1
ATOM 1161 C C . ALA B 1 41 ? 7.086 -20.406 -21.594 1 91.62 41 ALA B C 1
ATOM 1163 O O . ALA B 1 41 ? 7.09 -21.406 -20.875 1 91.62 41 ALA B O 1
ATOM 1164 N N . SER B 1 42 ? 8.242 -19.828 -21.969 1 94.31 42 SER B N 1
ATOM 1165 C CA . SER B 1 42 ? 9.5 -20.078 -21.281 1 94.31 42 SER B CA 1
ATOM 1166 C C . SER B 1 42 ? 9.414 -19.688 -19.812 1 94.31 42 SER B C 1
ATOM 1168 O O . SER B 1 42 ? 8.492 -18.969 -19.406 1 94.31 42 SER B O 1
ATOM 1170 N N . PRO B 1 43 ? 10.258 -20.094 -19 1 91.25 43 PRO B N 1
ATOM 1171 C CA . PRO B 1 43 ? 10.219 -19.75 -17.578 1 91.25 43 PRO B CA 1
ATOM 1172 C C . PRO B 1 43 ? 10.234 -18.234 -17.344 1 91.25 43 PRO B C 1
ATOM 1174 O O . PRO B 1 43 ? 9.5 -17.734 -16.484 1 91.25 43 PRO B O 1
ATOM 1177 N N . GLU B 1 44 ? 11.062 -17.578 -18.125 1 91.31 44 GLU B N 1
ATOM 1178 C CA . GLU B 1 44 ? 11.117 -16.125 -17.984 1 91.31 44 GLU B CA 1
ATOM 1179 C C . GLU B 1 44 ? 9.789 -15.484 -18.359 1 91.31 44 GLU B C 1
ATOM 1181 O O . GLU B 1 44 ? 9.312 -14.578 -17.672 1 91.31 44 GLU B O 1
ATOM 1186 N N . GLN B 1 45 ? 9.227 -15.992 -19.359 1 92.94 45 GLN B N 1
ATOM 1187 C CA . GLN B 1 45 ? 7.938 -15.477 -19.812 1 92.94 45 GLN B CA 1
ATOM 1188 C C . GLN B 1 45 ? 6.832 -15.805 -18.812 1 92.94 45 GLN B C 1
ATOM 1190 O O . GLN B 1 45 ? 5.938 -14.984 -18.578 1 92.94 45 GLN B O 1
ATOM 1195 N N . GLN B 1 46 ? 6.855 -16.969 -18.203 1 92.19 46 GLN B N 1
ATOM 1196 C CA . GLN B 1 46 ? 5.891 -17.359 -17.172 1 92.19 46 GLN B CA 1
ATOM 1197 C C . GLN B 1 46 ? 5.906 -16.375 -16 1 92.19 46 GLN B C 1
ATOM 1199 O O . GLN B 1 46 ? 4.852 -15.945 -15.531 1 92.19 46 GLN B O 1
ATOM 1204 N N . ARG B 1 47 ? 7.129 -15.953 -15.602 1 92.12 47 ARG B N 1
ATOM 1205 C CA . ARG B 1 47 ? 7.273 -15.023 -14.484 1 92.12 47 ARG B CA 1
ATOM 1206 C C . ARG B 1 47 ? 6.668 -13.664 -14.82 1 92.12 47 ARG B C 1
ATOM 1208 O O . ARG B 1 47 ? 5.969 -13.07 -14 1 92.12 47 ARG B O 1
ATOM 1215 N N . THR B 1 48 ? 6.855 -13.25 -16.016 1 92.12 48 THR B N 1
ATOM 1216 C CA . THR B 1 48 ? 6.324 -11.969 -16.453 1 92.12 48 THR B CA 1
ATOM 1217 C C . THR B 1 48 ? 4.801 -12.008 -16.516 1 92.12 48 THR B C 1
ATOM 1219 O O . THR B 1 48 ? 4.129 -11.086 -16.047 1 92.12 48 THR B O 1
ATOM 1222 N N . MET B 1 49 ? 4.211 -13.07 -17.016 1 93 49 MET B N 1
ATOM 1223 C CA . MET B 1 49 ? 2.762 -13.211 -17.141 1 93 49 MET B CA 1
ATOM 1224 C C . MET B 1 49 ? 2.098 -13.273 -15.773 1 93 49 MET B C 1
ATOM 1226 O O . MET B 1 49 ? 1.051 -12.664 -15.555 1 93 49 MET B O 1
ATOM 1230 N N . LEU B 1 50 ? 2.721 -13.992 -14.805 1 94.5 50 LEU B N 1
ATOM 1231 C CA . LEU B 1 50 ? 2.193 -14.086 -13.453 1 94.5 50 LEU B CA 1
ATOM 1232 C C . LEU B 1 50 ? 2.238 -12.734 -12.758 1 94.5 50 LEU B C 1
ATOM 1234 O O . LEU B 1 50 ? 1.282 -12.344 -12.078 1 94.5 50 LEU B O 1
ATOM 1238 N N . GLY B 1 51 ? 3.373 -12.023 -12.906 1 94.12 51 GLY B N 1
ATOM 1239 C CA . GLY B 1 51 ? 3.494 -10.688 -12.344 1 94.12 51 GLY B CA 1
ATOM 1240 C C . GLY B 1 51 ? 2.432 -9.734 -12.852 1 94.12 51 GLY B C 1
ATOM 1241 O O . GLY B 1 51 ? 1.823 -9 -12.07 1 94.12 51 GLY B O 1
ATOM 1242 N N . GLU B 1 52 ? 2.15 -9.836 -14.133 1 92.94 52 GLU B N 1
ATOM 1243 C CA . GLU B 1 52 ? 1.165 -8.961 -14.766 1 92.94 52 GLU B CA 1
ATOM 1244 C C . GLU B 1 52 ? -0.24 -9.242 -14.242 1 92.94 52 GLU B C 1
ATOM 1246 O O . GLU B 1 52 ? -1.076 -8.336 -14.18 1 92.94 52 GLU B O 1
ATOM 1251 N N . SER B 1 53 ? -0.446 -10.484 -13.867 1 92.69 53 SER B N 1
ATOM 1252 C CA . SER B 1 53 ? -1.751 -10.875 -13.344 1 92.69 53 SER B CA 1
ATOM 1253 C C . SER B 1 53 ? -1.865 -10.562 -11.859 1 92.69 53 SER B C 1
ATOM 1255 O O . SER B 1 53 ? -2.951 -10.25 -11.367 1 92.69 53 SER B O 1
ATOM 1257 N N . LEU B 1 54 ? -0.765 -10.617 -11.188 1 94.38 54 LEU B N 1
ATOM 1258 C CA . LEU B 1 54 ? -0.761 -10.492 -9.734 1 94.38 54 LEU B CA 1
ATOM 1259 C C . LEU B 1 54 ? -0.732 -9.023 -9.32 1 94.38 54 LEU B C 1
ATOM 1261 O O . LEU B 1 54 ? -1.419 -8.625 -8.375 1 94.38 54 LEU B O 1
ATOM 1265 N N . TYR B 1 55 ? 0.005 -8.141 -10.109 1 93.25 55 TYR B N 1
ATOM 1266 C CA . TYR B 1 55 ? 0.299 -6.766 -9.719 1 93.25 55 TYR B CA 1
ATOM 1267 C C . TYR B 1 55 ? -0.984 -5.973 -9.5 1 93.25 55 TYR B C 1
ATOM 1269 O O . TYR B 1 55 ? -1.17 -5.363 -8.445 1 93.25 55 TYR B O 1
ATOM 1277 N N . PRO B 1 56 ? -1.897 -6.039 -10.398 1 94.44 56 PRO B N 1
ATOM 1278 C CA . PRO B 1 56 ? -3.104 -5.23 -10.211 1 94.44 56 PRO B CA 1
ATOM 1279 C C . PRO B 1 56 ? -3.92 -5.668 -9 1 94.44 56 PRO B C 1
ATOM 1281 O O . PRO B 1 56 ? -4.57 -4.836 -8.352 1 94.44 56 PRO B O 1
ATOM 1284 N N . LEU B 1 57 ? -3.932 -6.914 -8.648 1 93.06 57 LEU B N 1
ATOM 1285 C CA . LEU B 1 57 ? -4.676 -7.418 -7.496 1 93.06 57 LEU B CA 1
ATOM 1286 C C . LEU B 1 57 ? -4.039 -6.949 -6.191 1 93.06 57 LEU B C 1
ATOM 1288 O O . LEU B 1 57 ? -4.742 -6.5 -5.281 1 93.06 57 LEU B O 1
ATOM 1292 N N . VAL B 1 58 ? -2.725 -6.961 -6.117 1 94.44 58 VAL B N 1
ATOM 1293 C CA . VAL B 1 58 ? -1.996 -6.488 -4.941 1 94.44 58 VAL B CA 1
ATOM 1294 C C . VAL B 1 58 ? -2.18 -4.98 -4.793 1 94.44 58 VAL B C 1
ATOM 1296 O O . VAL B 1 58 ? -2.381 -4.48 -3.684 1 94.44 58 VAL B O 1
ATOM 1299 N N . ASP B 1 59 ? -2.041 -4.328 -5.977 1 93 59 ASP B N 1
ATOM 1300 C CA . ASP B 1 59 ? -2.227 -2.881 -5.969 1 93 59 ASP B CA 1
ATOM 1301 C C . ASP B 1 59 ? -3.59 -2.508 -5.391 1 93 59 ASP B C 1
ATOM 1303 O O . ASP B 1 59 ? -3.697 -1.569 -4.598 1 93 59 ASP B O 1
ATOM 1307 N N . GLN B 1 60 ? -4.66 -3.25 -5.77 1 92.19 60 GLN B N 1
ATOM 1308 C CA . GLN B 1 60 ? -6 -2.979 -5.262 1 92.19 60 GLN B CA 1
ATOM 1309 C C . GLN B 1 60 ? -6.051 -3.109 -3.744 1 92.19 60 GLN B C 1
ATOM 1311 O O . GLN B 1 60 ? -6.621 -2.256 -3.061 1 92.19 60 GLN B O 1
ATOM 1316 N N . LEU B 1 61 ? -5.426 -4.109 -3.174 1 89.19 61 LEU B N 1
ATOM 1317 C CA . LEU B 1 61 ? -5.438 -4.375 -1.739 1 89.19 61 LEU B CA 1
ATOM 1318 C C . LEU B 1 61 ? -4.621 -3.328 -0.989 1 89.19 61 LEU B C 1
ATOM 1320 O O . LEU B 1 61 ? -5.051 -2.832 0.055 1 89.19 61 LEU B O 1
ATOM 1324 N N . GLU B 1 62 ? -3.504 -2.961 -1.581 1 87.31 62 GLU B N 1
ATOM 1325 C CA . GLU B 1 62 ? -2.605 -2.021 -0.915 1 87.31 62 GLU B CA 1
ATOM 1326 C C . GLU B 1 62 ? -3.031 -0.578 -1.167 1 87.31 62 GLU B C 1
ATOM 1328 O O . GLU B 1 62 ? -2.951 0.264 -0.271 1 87.31 62 GLU B O 1
ATOM 1333 N N . HIS B 1 63 ? -3.521 -0.359 -2.486 1 89.44 63 HIS B N 1
ATOM 1334 C CA . HIS B 1 63 ? -4 0.986 -2.785 1 89.44 63 HIS B CA 1
ATOM 1335 C C . HIS B 1 63 ? -5.133 1.388 -1.848 1 89.44 63 HIS B C 1
ATOM 1337 O O . HIS B 1 63 ? -5.184 2.527 -1.379 1 89.44 63 HIS B O 1
ATOM 1343 N N . GLU B 1 64 ? -6.035 0.431 -1.625 1 87.19 64 GLU B N 1
ATOM 1344 C CA . GLU B 1 64 ? -7.078 0.668 -0.635 1 87.19 64 GLU B CA 1
ATOM 1345 C C . GLU B 1 64 ? -6.48 0.976 0.735 1 87.19 64 GLU B C 1
ATOM 1347 O O . GLU B 1 64 ? -6.996 1.825 1.467 1 87.19 64 GLU B O 1
ATOM 1352 N N . SER B 1 65 ? -5.402 0.395 0.9 1 88.88 65 SER B N 1
ATOM 1353 C CA . SER B 1 65 ? -4.719 0.646 2.164 1 88.88 65 SER B CA 1
ATOM 1354 C C . SER B 1 65 ? -4.176 2.07 2.225 1 88.88 65 SER B C 1
ATOM 1356 O O . SER B 1 65 ? -4.219 2.711 3.277 1 88.88 65 SER B O 1
ATOM 1358 N N . VAL B 1 66 ? -3.672 2.543 1.043 1 93.25 66 VAL B N 1
ATOM 1359 C CA . VAL B 1 66 ? -3.166 3.91 0.978 1 93.25 66 VAL B CA 1
ATOM 1360 C C . VAL B 1 66 ? -4.27 4.891 1.373 1 93.25 66 VAL B C 1
ATOM 1362 O O . VAL B 1 66 ? -4.039 5.812 2.158 1 93.25 66 VAL B O 1
ATOM 1365 N N . ALA B 1 67 ? -5.461 4.66 0.799 1 91.38 67 ALA B N 1
ATOM 1366 C CA . ALA B 1 67 ? -6.602 5.531 1.073 1 91.38 67 ALA B CA 1
ATOM 1367 C C . ALA B 1 67 ? -6.992 5.477 2.547 1 91.38 67 ALA B C 1
ATOM 1369 O O . ALA B 1 67 ? -7.203 6.516 3.18 1 91.38 67 ALA B O 1
ATOM 1370 N N . LYS B 1 68 ? -7.055 4.27 3.158 1 92.19 68 LYS B N 1
ATOM 1371 C CA . LYS B 1 68 ? -7.43 4.078 4.559 1 92.19 68 LYS B CA 1
ATOM 1372 C C . LYS B 1 68 ? -6.375 4.664 5.492 1 92.19 68 LYS B C 1
ATOM 1374 O O . LYS B 1 68 ? -6.711 5.348 6.465 1 92.19 68 LYS B O 1
ATOM 1379 N N . VAL B 1 69 ? -5.156 4.449 5.176 1 93.5 69 VAL B N 1
ATOM 1380 C CA . VAL B 1 69 ? -4.047 4.953 5.98 1 93.5 69 VAL B CA 1
ATOM 1381 C C . VAL B 1 69 ? -4.062 6.48 5.98 1 93.5 69 VAL B C 1
ATOM 1383 O O . VAL B 1 69 ? -3.98 7.109 7.043 1 93.5 69 VAL B O 1
ATOM 1386 N N . THR B 1 70 ? -4.109 7.078 4.734 1 94.75 70 THR B N 1
ATOM 1387 C CA . THR B 1 70 ? -4.188 8.531 4.656 1 94.75 70 THR B CA 1
ATOM 1388 C C . THR B 1 70 ? -5.363 9.055 5.48 1 94.75 70 THR B C 1
ATOM 1390 O O . THR B 1 70 ? -5.234 10.047 6.195 1 94.75 70 THR B O 1
ATOM 1393 N N . GLY B 1 71 ? -6.551 8.375 5.391 1 92.19 71 GLY B N 1
ATOM 1394 C CA . GLY B 1 71 ? -7.715 8.734 6.188 1 92.19 71 GLY B CA 1
ATOM 1395 C C . GLY B 1 71 ? -7.453 8.672 7.68 1 92.19 71 GLY B C 1
ATOM 1396 O O . GLY B 1 71 ? -7.863 9.562 8.422 1 92.19 71 GLY B O 1
ATOM 1397 N N . MET B 1 72 ? -6.797 7.66 8.156 1 92.31 72 MET B N 1
ATOM 1398 C CA . MET B 1 72 ? -6.461 7.496 9.57 1 92.31 72 MET B CA 1
ATOM 1399 C C . MET B 1 72 ? -5.527 8.609 10.039 1 92.31 72 MET B C 1
ATOM 1401 O O . MET B 1 72 ? -5.707 9.164 11.125 1 92.31 72 MET B O 1
ATOM 1405 N N . LEU B 1 73 ? -4.5 8.977 9.273 1 94.56 73 LEU B N 1
ATOM 1406 C CA . LEU B 1 73 ? -3.527 9.992 9.648 1 94.56 73 LEU B CA 1
ATOM 1407 C C . LEU B 1 73 ? -4.18 11.367 9.711 1 94.56 73 LEU B C 1
ATOM 1409 O O . LEU B 1 73 ? -3.793 12.211 10.523 1 94.56 73 LEU B O 1
ATOM 1413 N N . LEU B 1 74 ? -5.25 11.562 8.891 1 93.25 74 LEU B N 1
ATOM 1414 C CA . LEU B 1 74 ? -5.934 12.852 8.852 1 93.25 74 LEU B CA 1
ATOM 1415 C C . LEU B 1 74 ? -6.797 13.047 10.094 1 93.25 74 LEU B C 1
ATOM 1417 O O . LEU B 1 74 ? -7.258 14.156 10.367 1 93.25 74 LEU B O 1
ATOM 1421 N N . GLU B 1 75 ? -6.984 11.906 10.914 1 91 75 GLU B N 1
ATOM 1422 C CA . GLU B 1 75 ? -7.73 12 12.164 1 91 75 GLU B CA 1
ATOM 1423 C C . GLU B 1 75 ? -6.871 12.594 13.281 1 91 75 GLU B C 1
ATOM 1425 O O . GLU B 1 75 ? -7.391 12.969 14.328 1 91 75 GLU B O 1
ATOM 1430 N N . MET B 1 76 ? -5.582 12.727 13.047 1 90.69 76 MET B N 1
ATOM 1431 C CA . MET B 1 76 ? -4.688 13.383 14 1 90.69 76 MET B CA 1
ATOM 1432 C C . MET B 1 76 ? -4.906 14.891 14 1 90.69 76 MET B C 1
ATOM 1434 O O . MET B 1 76 ? -5.594 15.422 13.125 1 90.69 76 MET B O 1
ATOM 1438 N N . ASP B 1 77 ? -4.367 15.539 15.016 1 92.56 77 ASP B N 1
ATOM 1439 C CA . ASP B 1 77 ? -4.5 17 15.016 1 92.56 77 ASP B CA 1
ATOM 1440 C C . ASP B 1 77 ? -3.66 17.625 13.914 1 92.56 77 ASP B C 1
ATOM 1442 O O . ASP B 1 77 ? -2.695 17.016 13.438 1 92.56 77 ASP B O 1
ATOM 1446 N N . GLN B 1 78 ? -4.113 18.766 13.562 1 87.94 78 GLN B N 1
ATOM 1447 C CA . GLN B 1 78 ? -3.482 19.453 12.445 1 87.94 78 GLN B CA 1
ATOM 1448 C C . GLN B 1 78 ? -1.984 19.625 12.68 1 87.94 78 GLN B C 1
ATOM 1450 O O . GLN B 1 78 ? -1.189 19.5 11.742 1 87.94 78 GLN B O 1
ATOM 1455 N N . THR B 1 79 ? -1.616 19.922 13.906 1 91.31 79 THR B N 1
ATOM 1456 C CA . THR B 1 79 ? -0.212 20.125 14.242 1 91.31 79 THR B CA 1
ATOM 1457 C C . THR B 1 79 ? 0.604 18.859 13.969 1 91.31 79 THR B C 1
ATOM 1459 O O . THR B 1 79 ? 1.704 18.938 13.422 1 91.31 79 THR B O 1
ATOM 1462 N N . GLU B 1 80 ? 0.078 17.75 14.258 1 94.44 80 GLU B N 1
ATOM 1463 C CA . GLU B 1 80 ? 0.75 16.469 14.047 1 94.44 80 GLU B CA 1
ATOM 1464 C C . GLU B 1 80 ? 0.863 16.156 12.555 1 94.44 80 GLU B C 1
ATOM 1466 O O . GLU B 1 80 ? 1.914 15.703 12.094 1 94.44 80 GLU B O 1
ATOM 1471 N N . VAL B 1 81 ? -0.209 16.406 11.867 1 94.19 81 VAL B N 1
ATOM 1472 C CA . VAL B 1 81 ? -0.213 16.125 10.438 1 94.19 81 VAL B CA 1
ATOM 1473 C C . VAL B 1 81 ? 0.839 16.984 9.734 1 94.19 81 VAL B C 1
ATOM 1475 O O . VAL B 1 81 ? 1.563 16.5 8.859 1 94.19 81 VAL B O 1
ATOM 1478 N N . LEU B 1 82 ? 0.935 18.219 10.141 1 91.44 82 LEU B N 1
ATOM 1479 C CA . LEU B 1 82 ? 1.926 19.125 9.562 1 91.44 82 LEU B CA 1
ATOM 1480 C C . LEU B 1 82 ? 3.34 18.625 9.844 1 91.44 82 LEU B C 1
ATOM 1482 O O . LEU B 1 82 ? 4.219 18.719 8.984 1 91.44 82 LEU B O 1
ATOM 1486 N N . HIS B 1 83 ? 3.543 18.156 11.016 1 93.44 83 HIS B N 1
ATOM 1487 C CA . HIS B 1 83 ? 4.84 17.594 11.375 1 93.44 83 HIS B CA 1
ATOM 1488 C C . HIS B 1 83 ? 5.199 16.406 10.477 1 93.44 83 HIS B C 1
ATOM 1490 O O . HIS B 1 83 ? 6.336 16.297 10.016 1 93.44 83 HIS B O 1
ATOM 1496 N N . LEU B 1 84 ? 4.23 15.531 10.211 1 94.38 84 LEU B N 1
ATOM 1497 C CA . LEU B 1 84 ? 4.445 14.383 9.352 1 94.38 84 LEU B CA 1
ATOM 1498 C C . LEU B 1 84 ? 4.797 14.82 7.93 1 94.38 84 LEU B C 1
ATOM 1500 O O . LEU B 1 84 ? 5.641 14.203 7.277 1 94.38 84 LEU B O 1
ATOM 1504 N N . LEU B 1 85 ? 4.16 15.922 7.438 1 92.31 85 LEU B N 1
ATOM 1505 C CA . LEU B 1 85 ? 4.414 16.438 6.098 1 92.31 85 LEU B CA 1
ATOM 1506 C C . LEU B 1 85 ? 5.828 17 5.992 1 92.31 85 LEU B C 1
ATOM 1508 O O . LEU B 1 85 ? 6.414 17.016 4.91 1 92.31 85 LEU B O 1
ATOM 1512 N N . GLU B 1 86 ? 6.352 17.344 7.141 1 91.25 86 GLU B N 1
ATOM 1513 C CA . GLU B 1 86 ? 7.656 18 7.16 1 91.25 86 GLU B CA 1
ATOM 1514 C C . GLU B 1 86 ? 8.773 16.984 7.414 1 91.25 86 GLU B C 1
ATOM 1516 O O . GLU B 1 86 ? 9.938 17.266 7.117 1 91.25 86 GLU B O 1
ATOM 1521 N N . SER B 1 87 ? 8.438 15.852 8.023 1 94.44 87 SER B N 1
ATOM 1522 C CA . SER B 1 87 ? 9.453 14.883 8.422 1 94.44 87 SER B CA 1
ATOM 1523 C C . SER B 1 87 ? 9.227 13.539 7.734 1 94.44 87 SER B C 1
ATOM 1525 O O . SER B 1 87 ? 8.445 12.711 8.219 1 94.44 87 SER B O 1
ATOM 1527 N N . PRO B 1 88 ? 10.047 13.234 6.781 1 91.44 88 PRO B N 1
ATOM 1528 C CA . PRO B 1 88 ? 9.898 11.961 6.082 1 91.44 88 PRO B CA 1
ATOM 1529 C C . PRO B 1 88 ? 10.047 10.758 7.008 1 91.44 88 PRO B C 1
ATOM 1531 O O . PRO B 1 88 ? 9.328 9.766 6.859 1 91.44 88 PRO B O 1
ATOM 1534 N N . GLU B 1 89 ? 10.953 10.93 7.918 1 92.25 89 GLU B N 1
ATOM 1535 C CA . GLU B 1 89 ? 11.188 9.82 8.844 1 92.25 89 GLU B CA 1
ATOM 1536 C C . GLU B 1 89 ? 9.969 9.586 9.742 1 92.25 89 GLU B C 1
ATOM 1538 O O . GLU B 1 89 ? 9.555 8.445 9.945 1 92.25 89 GLU B O 1
ATOM 1543 N N . ALA B 1 90 ? 9.453 10.664 10.188 1 94.19 90 ALA B N 1
ATOM 1544 C CA . ALA B 1 90 ? 8.258 10.555 11.023 1 94.19 90 ALA B CA 1
ATOM 1545 C C . ALA B 1 90 ? 7.078 10.008 10.227 1 94.19 90 ALA B C 1
ATOM 1547 O O . ALA B 1 90 ? 6.301 9.203 10.742 1 94.19 90 ALA B O 1
ATOM 1548 N N . LEU B 1 91 ? 6.934 10.414 8.992 1 93.69 91 LEU B N 1
ATOM 1549 C CA . LEU B 1 91 ? 5.863 9.938 8.125 1 93.69 91 LEU B CA 1
ATOM 1550 C C . LEU B 1 91 ? 5.973 8.438 7.902 1 93.69 91 LEU B C 1
ATOM 1552 O O . LEU B 1 91 ? 4.984 7.711 8.039 1 93.69 91 LEU B O 1
ATOM 1556 N N . LYS B 1 92 ? 7.16 7.977 7.535 1 90.31 92 LYS B N 1
ATOM 1557 C CA . LYS B 1 92 ? 7.387 6.551 7.301 1 90.31 92 LYS B CA 1
ATOM 1558 C C . LYS B 1 92 ? 7.016 5.727 8.531 1 90.31 92 LYS B C 1
ATOM 1560 O O . LYS B 1 92 ? 6.355 4.691 8.414 1 90.31 92 LYS B O 1
ATOM 1565 N N . ALA B 1 93 ? 7.367 6.195 9.641 1 90.81 93 ALA B N 1
ATOM 1566 C CA . ALA B 1 93 ? 7.082 5.5 10.898 1 90.81 93 ALA B CA 1
ATOM 1567 C C . ALA B 1 93 ? 5.582 5.449 11.164 1 90.81 93 ALA B C 1
ATOM 1569 O O . ALA B 1 93 ? 5.051 4.402 11.539 1 90.81 93 ALA B O 1
ATOM 1570 N N . LYS B 1 94 ? 4.867 6.512 10.984 1 94.25 94 LYS B N 1
ATOM 1571 C CA . LYS B 1 94 ? 3.436 6.578 11.258 1 94.25 94 LYS B CA 1
ATOM 1572 C C . LYS B 1 94 ? 2.645 5.738 10.258 1 94.25 94 LYS B C 1
ATOM 1574 O O . LYS B 1 94 ? 1.616 5.156 10.609 1 94.25 94 LYS B O 1
ATOM 1579 N N . VAL B 1 95 ? 3.035 5.695 9.023 1 91.44 95 VAL B N 1
ATOM 1580 C CA . VAL B 1 95 ? 2.414 4.855 8.008 1 91.44 95 VAL B CA 1
ATOM 1581 C C . VAL B 1 95 ? 2.549 3.387 8.398 1 91.44 95 VAL B C 1
ATOM 1583 O O . VAL B 1 95 ? 1.581 2.627 8.32 1 91.44 95 VAL B O 1
ATOM 1586 N N . ALA B 1 96 ? 3.689 2.998 8.836 1 86.5 96 ALA B N 1
ATOM 1587 C CA . ALA B 1 96 ? 3.908 1.622 9.266 1 86.5 96 ALA B CA 1
ATOM 1588 C C . ALA B 1 96 ? 2.994 1.264 10.438 1 86.5 96 ALA B C 1
ATOM 1590 O O . ALA B 1 96 ? 2.414 0.175 10.469 1 86.5 96 ALA B O 1
ATOM 1591 N N . GLU B 1 97 ? 2.92 2.209 11.336 1 87.81 97 GLU B N 1
ATOM 1592 C CA . GLU B 1 97 ? 2.016 2.008 12.469 1 87.81 97 GLU B CA 1
ATOM 1593 C C . GLU B 1 97 ? 0.573 1.85 11.992 1 87.81 97 GLU B C 1
ATOM 1595 O O . GLU B 1 97 ? -0.152 0.979 12.484 1 87.81 97 GLU B O 1
ATOM 1600 N N . ALA B 1 98 ? 0.098 2.693 11.195 1 89.69 98 ALA B N 1
ATOM 1601 C CA . ALA B 1 98 ? -1.263 2.658 10.664 1 89.69 98 ALA B CA 1
ATOM 1602 C C . ALA B 1 98 ? -1.532 1.344 9.938 1 89.69 98 ALA B C 1
ATOM 1604 O O . ALA B 1 98 ? -2.609 0.758 10.078 1 89.69 98 ALA B O 1
ATOM 1605 N N . ILE B 1 99 ? -0.627 0.834 9.148 1 84.69 99 ILE B N 1
ATOM 1606 C CA . ILE B 1 99 ? -0.761 -0.429 8.43 1 84.69 99 ILE B CA 1
ATOM 1607 C C . ILE B 1 99 ? -0.93 -1.573 9.422 1 84.69 99 ILE B C 1
ATOM 1609 O O . ILE B 1 99 ? -1.77 -2.455 9.227 1 84.69 99 ILE B O 1
ATOM 1613 N N . ASP B 1 100 ? -0.097 -1.549 10.461 1 82.19 100 ASP B N 1
ATOM 1614 C CA . ASP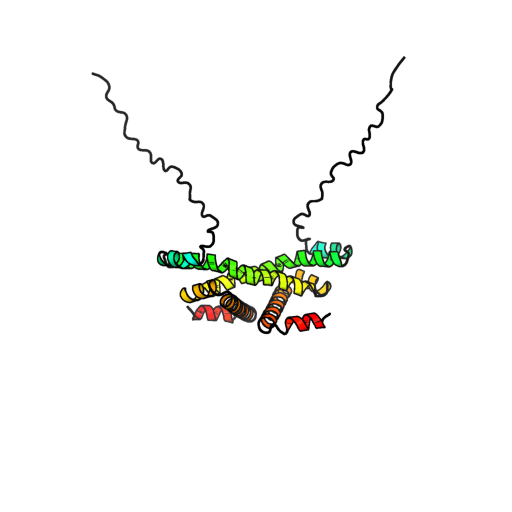 B 1 100 ? -0.206 -2.562 11.508 1 82.19 100 ASP B CA 1
ATOM 1615 C C . ASP B 1 100 ? -1.596 -2.551 12.141 1 82.19 100 ASP B C 1
ATOM 1617 O O . ASP B 1 100 ? -2.156 -3.607 12.438 1 82.19 100 ASP B O 1
ATOM 1621 N N . VAL B 1 101 ? -2.121 -1.457 12.383 1 83.81 101 VAL B N 1
ATOM 1622 C CA . VAL B 1 101 ? -3.459 -1.31 12.945 1 83.81 101 VAL B CA 1
ATOM 1623 C C . VAL B 1 101 ? -4.488 -1.914 11.992 1 83.81 101 VAL B C 1
ATOM 1625 O O . VAL B 1 101 ? -5.367 -2.67 12.414 1 83.81 101 VAL B O 1
ATOM 1628 N N . LEU B 1 102 ? -4.457 -1.639 10.734 1 80.06 102 LEU B N 1
ATOM 1629 C CA . LEU B 1 102 ? -5.395 -2.143 9.734 1 80.06 102 LEU B CA 1
ATOM 1630 C C . LEU B 1 102 ? -5.352 -3.664 9.672 1 80.06 102 LEU B C 1
ATOM 1632 O O . LEU B 1 102 ? -6.395 -4.316 9.555 1 80.06 102 LEU B O 1
ATOM 1636 N N . ARG B 1 103 ? -4.16 -4.152 9.672 1 75.62 103 ARG B N 1
ATOM 1637 C CA . ARG B 1 103 ? -3.98 -5.602 9.594 1 75.62 103 ARG B CA 1
ATOM 1638 C C . ARG B 1 103 ? -4.574 -6.293 10.812 1 75.62 103 ARG B C 1
ATOM 1640 O O . ARG B 1 103 ? -5.16 -7.371 10.695 1 75.62 103 ARG B O 1
ATOM 1647 N N . ASN B 1 104 ? -4.398 -5.742 11.906 1 76.56 104 ASN B N 1
ATOM 1648 C CA . ASN B 1 104 ? -4.914 -6.309 13.148 1 76.56 104 ASN B CA 1
ATOM 1649 C C . ASN B 1 104 ? -6.434 -6.207 13.227 1 76.56 104 ASN B C 1
ATOM 1651 O O . ASN B 1 104 ? -7.094 -7.105 13.75 1 76.56 104 ASN B O 1
ATOM 1655 N N . VAL B 1 105 ? -7.012 -5.191 12.711 1 71.62 105 VAL B N 1
ATOM 1656 C CA . VAL B 1 105 ? -8.461 -5.027 12.672 1 71.62 105 VAL B CA 1
ATOM 1657 C C . VAL B 1 105 ? -9.062 -6.02 11.68 1 71.62 105 VAL B C 1
ATOM 1659 O O . VAL B 1 105 ? -10.125 -6.602 11.945 1 71.62 105 VAL B O 1
ATOM 1662 N N . ALA B 1 106 ? -8.508 -6.188 10.508 1 65 106 ALA B N 1
ATOM 1663 C CA . ALA B 1 106 ? -9.008 -7.094 9.477 1 65 106 ALA B CA 1
ATOM 1664 C C . ALA B 1 106 ? -8.984 -8.539 9.953 1 65 106 ALA B C 1
ATOM 1666 O O . ALA B 1 106 ? -9.828 -9.344 9.562 1 65 106 ALA B O 1
ATOM 1667 N N . GLN B 1 107 ? -7.961 -8.945 10.602 1 61.97 107 GLN B N 1
ATOM 1668 C CA . GLN B 1 107 ? -7.883 -10.289 11.148 1 61.97 107 GLN B CA 1
ATOM 1669 C C . GLN B 1 107 ? -8.906 -10.492 12.258 1 61.97 107 GLN B C 1
ATOM 1671 O O . GLN B 1 107 ? -9.367 -11.617 12.492 1 61.97 107 GLN B O 1
ATOM 1676 N N . GLN B 1 108 ? -9.164 -9.461 13.047 1 55.88 108 GLN B N 1
ATOM 1677 C CA . GLN B 1 108 ? -10.188 -9.539 14.086 1 55.88 108 GLN B CA 1
ATOM 1678 C C . GLN B 1 108 ? -11.359 -8.609 13.781 1 55.88 108 GLN B C 1
ATOM 1680 O O . GLN B 1 108 ? -11.414 -7.488 14.289 1 55.88 108 GLN B O 1
ATOM 1685 N N . PRO B 1 109 ? -12.133 -8.812 12.641 1 50.59 109 PRO B N 1
ATOM 1686 C CA . PRO B 1 109 ? -13.211 -7.902 12.242 1 50.59 109 PRO B CA 1
ATOM 1687 C C . PRO B 1 109 ? -13.945 -7.305 13.445 1 50.59 109 PRO B C 1
ATOM 1689 O O . PRO B 1 109 ? -14.602 -6.262 13.312 1 50.59 109 PRO B O 1
ATOM 1692 N N . GLY B 1 110 ? -14.117 -7.926 14.516 1 42.31 110 GLY B N 1
ATOM 1693 C CA . GLY B 1 110 ? -14.867 -7.324 15.609 1 42.31 110 GLY B CA 1
ATOM 1694 C C . GLY B 1 110 ? -14.289 -5.992 16.062 1 42.31 110 GLY B C 1
ATOM 1695 O O . GLY B 1 110 ? -14.969 -5.219 16.734 1 42.31 110 GLY B O 1
ATOM 1696 N N . THR B 1 111 ? -13.125 -5.801 15.969 1 38.94 111 THR B N 1
ATOM 1697 C CA . THR B 1 111 ? -12.492 -4.73 16.734 1 38.94 111 THR B CA 1
ATOM 1698 C C . THR B 1 111 ? -12.562 -3.408 15.969 1 38.94 111 THR B C 1
ATOM 1700 O O . THR B 1 111 ? -12.734 -2.348 16.578 1 38.94 111 THR B O 1
ATOM 1703 N N . LEU B 1 112 ? -12.32 -3.295 14.812 1 39.97 112 LEU B N 1
ATOM 1704 C CA . LEU B 1 112 ? -12.273 -1.947 14.25 1 39.97 112 LEU B CA 1
ATOM 1705 C C . LEU B 1 112 ? -13.625 -1.26 14.375 1 39.97 112 LEU B C 1
ATOM 1707 O O . LEU B 1 112 ? -13.703 -0.03 14.359 1 39.97 112 LEU B O 1
ATOM 1711 N N . LEU B 1 113 ? -14.648 -1.938 14.258 1 36.03 113 LEU B N 1
ATOM 1712 C CA . LEU B 1 113 ? -15.938 -1.309 14.508 1 36.03 113 LEU B CA 1
ATOM 1713 C C . LEU B 1 113 ? -15.977 -0.687 15.898 1 36.03 113 LEU B C 1
ATOM 1715 O O . LEU B 1 113 ? -16.516 0.402 16.078 1 36.03 113 LEU B O 1
ATOM 1719 N N . ILE B 1 114 ? -15.594 -1.316 16.922 1 34.31 114 ILE B N 1
ATOM 1720 C CA . ILE B 1 114 ? -15.703 -0.817 18.281 1 34.31 114 ILE B CA 1
ATOM 1721 C C . ILE B 1 114 ? -14.75 0.361 18.484 1 34.31 114 ILE B C 1
ATOM 1723 O O . ILE B 1 114 ? -15.109 1.36 19.109 1 34.31 114 ILE B O 1
ATOM 1727 N N . SER B 1 115 ? -13.594 0.302 18.047 1 35.47 115 SER B N 1
ATOM 1728 C CA . SER B 1 115 ? -12.695 1.402 18.375 1 35.47 115 SER B CA 1
ATOM 1729 C C . SER B 1 115 ? -13.102 2.686 17.656 1 35.47 115 SER B C 1
ATOM 1731 O O . SER B 1 115 ? -12.852 3.785 18.156 1 35.47 115 SER B O 1
ATOM 1733 N N . TRP B 1 116 ? -13.406 2.641 16.484 1 37.44 116 TRP B N 1
ATOM 1734 C CA . TRP B 1 116 ? -13.953 3.846 15.867 1 37.44 116 TRP B CA 1
ATOM 1735 C C . TRP B 1 116 ? -15.242 4.27 16.578 1 37.44 116 TRP B C 1
ATOM 1737 O O . TRP B 1 116 ? -15.484 5.461 16.766 1 37.44 116 TRP B O 1
ATOM 1747 N N . LEU B 1 117 ? -16 3.406 17 1 35.12 117 LEU B N 1
ATOM 1748 C CA . LEU B 1 117 ? -17.172 3.789 17.781 1 35.12 117 LEU B CA 1
ATOM 1749 C C . LEU B 1 117 ? -16.766 4.488 19.078 1 35.12 117 LEU B C 1
ATOM 1751 O O . LEU B 1 117 ? -17.453 5.41 19.531 1 35.12 117 LEU B O 1
ATOM 1755 N N . HIS B 1 118 ? -15.727 4.094 19.719 1 38.22 118 HIS B N 1
ATOM 1756 C CA . HIS B 1 118 ? -15.414 4.711 21.016 1 38.22 118 HIS B CA 1
ATOM 1757 C C . HIS B 1 118 ? -14.633 6.008 20.812 1 38.22 118 HIS B C 1
ATOM 1759 O O . HIS B 1 118 ? -14.375 6.727 21.781 1 38.22 118 HIS B O 1
ATOM 1765 N N . SER B 1 119 ? -13.977 6.02 19.812 1 34.28 119 SER B N 1
ATOM 1766 C CA . SER B 1 119 ? -13.32 7.324 19.875 1 34.28 119 SER B CA 1
ATOM 1767 C C 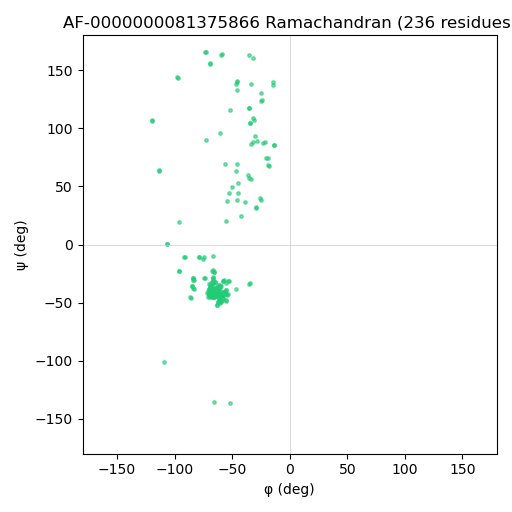. SER B 1 119 ? -14.297 8.445 19.547 1 34.28 119 SER B C 1
ATOM 1769 O O . SER B 1 119 ? -13.945 9.625 19.641 1 34.28 119 SER B O 1
ATOM 1771 N N . HIS B 1 120 ? -15.367 8.242 18.719 1 28.61 120 HIS B N 1
ATOM 1772 C CA . HIS B 1 120 ? -16.438 9.227 18.859 1 28.61 120 HIS B CA 1
ATOM 1773 C C . HIS B 1 120 ? -17.547 8.703 19.75 1 28.61 120 HIS B C 1
ATOM 1775 O O . HIS B 1 120 ? -17.922 7.527 19.672 1 28.61 120 HIS B O 1
#